Protein AF-A0A6A7LC90-F1 (afdb_monomer_lite)

pLDDT: mean 92.47, std 9.05, range [31.0, 98.44]

Radius of gyration: 20.75 Å; chains: 1; bounding box: 46×42×69 Å

Secondary structure (DSSP, 8-state):
---------TT-EETTEEEEE-HHHHHHHHHHHHHHH---GGGGBHHHHHHHHHHHHTS-THHHHHHHHHIIIIIITTTTSEEEEEEEPPSSS-HHHHHH-EEEEEE-HHHHHHHTT-GGG-HHHHHHHHHHHHHH---SSHHHHHHHHHHHHHHHH-HHHHHHHHHHHHHHHHTTSSS-S-S--HHHHHHHHTTTSHHHHHHHHHHHTS-HHHHHHHHHHHHHH-

Sequence (226 aa):
MKGTKYNIAIFDTFKTRKDKFTGEAKRQRGIIAHLASEQSPELRTRTSIAHVIAKKHGILWQNIYSGIFRDLDEVLIPSGVVKEGGRLPLRRGPRALQLEGVPFYELTEAGLLVASSIEELGKEHRAKSLEAFIGSLKPENRDEKILFDGILLLMSIAPYFVSKIINEYIHSYSIGVVDSIIPMNVKNFRSVISDHIGVEKELLEAFVNSSKDKQNLIMDFMRILT

Foldseek 3Di:
DPPDQQFQQLCPADPVCSVHGDPLNLLLLLLLLQQLPDDDQVCQFLQNSLVVSCVVVVHDSVVCSVSSVCCVPVHCVVLQQKDFPAFDADPDDDPVCNVRHTTGMHGDLNSLLVNLQRPSNPPVSSLVSLCVSLVVDDDPDDVQVCVSVVLNVCCVVPVVVSSVLSNQLSVCRNVPVDSHSPPPGPVSSCVRCVVVCVVVVVVVVCLVPDDPVVVVVVVVVVVVVD

Structure (mmCIF, N/CA/C/O backbone):
data_AF-A0A6A7LC90-F1
#
_entry.id   AF-A0A6A7LC90-F1
#
loop_
_atom_site.group_PDB
_atom_site.id
_atom_site.type_symbol
_atom_site.label_atom_id
_atom_site.label_alt_id
_atom_site.label_comp_id
_atom_site.label_asym_id
_atom_site.label_entity_id
_atom_site.label_seq_id
_atom_site.pdbx_PDB_ins_code
_atom_site.Cartn_x
_atom_site.Cartn_y
_atom_site.Cartn_z
_atom_site.occupancy
_atom_site.B_iso_or_equiv
_atom_site.auth_seq_id
_atom_site.auth_comp_id
_atom_site.auth_asym_id
_atom_site.auth_atom_id
_atom_site.pdbx_PDB_model_num
ATOM 1 N N . MET A 1 1 ? -15.789 -11.958 -22.548 1.00 31.20 1 MET A N 1
ATOM 2 C CA . MET A 1 1 ? -14.431 -12.177 -22.004 1.00 31.20 1 MET A CA 1
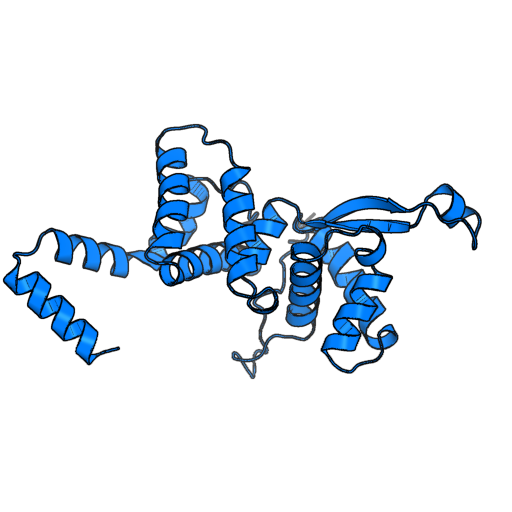ATOM 3 C C . MET A 1 1 ? -14.515 -11.971 -20.500 1.00 31.20 1 MET A C 1
ATOM 5 O O . MET A 1 1 ? -14.954 -10.904 -20.096 1.00 31.20 1 MET A O 1
ATOM 9 N N . LYS A 1 2 ? -14.212 -12.979 -19.670 1.00 31.00 2 LYS A N 1
ATOM 10 C CA . LYS A 1 2 ? -14.041 -12.746 -18.225 1.00 31.00 2 LYS A CA 1
ATOM 11 C C . LYS A 1 2 ? -12.785 -11.888 -18.093 1.00 31.00 2 LYS A C 1
ATOM 13 O O . LYS A 1 2 ? -11.714 -12.374 -18.438 1.00 31.00 2 LYS A O 1
ATOM 18 N N . GLY A 1 3 ? -12.936 -10.616 -17.731 1.00 41.00 3 GLY A N 1
ATOM 19 C CA . GLY A 1 3 ? -11.799 -9.723 -17.525 1.00 41.00 3 GLY A CA 1
ATOM 20 C C . GLY A 1 3 ? -10.869 -10.351 -16.497 1.00 41.00 3 GLY A C 1
ATOM 21 O O . GLY A 1 3 ? -11.311 -10.699 -15.402 1.00 41.00 3 GLY A O 1
ATOM 22 N N . THR A 1 4 ? -9.620 -10.589 -16.876 1.00 48.75 4 THR A N 1
ATOM 23 C CA . THR A 1 4 ? -8.590 -11.077 -15.964 1.00 48.75 4 THR A CA 1
ATOM 24 C C . THR A 1 4 ? -8.460 -10.039 -14.851 1.00 48.75 4 THR A C 1
ATOM 26 O O . THR A 1 4 ? -8.063 -8.907 -15.115 1.00 48.75 4 THR A O 1
ATOM 29 N N . LYS A 1 5 ? -8.886 -10.372 -13.627 1.00 60.22 5 LYS A N 1
ATOM 30 C CA . LYS A 1 5 ? -8.700 -9.496 -12.466 1.00 60.22 5 LYS A CA 1
ATOM 31 C C . LYS A 1 5 ? -7.208 -9.486 -12.129 1.00 60.22 5 LYS A C 1
ATOM 33 O O . LYS A 1 5 ? -6.670 -10.515 -11.727 1.00 60.22 5 LYS A O 1
ATOM 38 N N . TYR A 1 6 ? -6.546 -8.350 -12.336 1.00 66.81 6 TYR A N 1
ATOM 39 C CA . TYR A 1 6 ? -5.136 -8.153 -11.996 1.00 66.81 6 TYR A CA 1
ATOM 40 C C . TYR A 1 6 ? -5.014 -7.830 -10.506 1.00 66.81 6 TYR A C 1
ATOM 42 O O . TYR A 1 6 ? -4.793 -6.685 -10.123 1.00 66.81 6 TYR A O 1
ATOM 50 N N . ASN A 1 7 ? -5.230 -8.831 -9.655 1.00 82.25 7 ASN A N 1
ATOM 51 C CA . ASN A 1 7 ? -5.045 -8.667 -8.218 1.00 82.25 7 ASN A CA 1
ATOM 52 C C . ASN A 1 7 ? -3.548 -8.644 -7.887 1.00 82.25 7 ASN A C 1
ATOM 54 O O . ASN A 1 7 ? -2.771 -9.431 -8.427 1.00 82.25 7 ASN A O 1
ATOM 58 N N . ILE A 1 8 ? -3.150 -7.758 -6.975 1.00 92.44 8 ILE A N 1
ATOM 59 C CA . ILE A 1 8 ? -1.787 -7.723 -6.438 1.00 92.44 8 ILE A CA 1
ATOM 60 C C . ILE A 1 8 ? -1.630 -8.749 -5.313 1.00 92.44 8 ILE A C 1
ATOM 62 O O . ILE A 1 8 ? -2.517 -8.908 -4.479 1.00 92.44 8 ILE A O 1
ATOM 66 N N . ALA A 1 9 ? -0.471 -9.394 -5.246 1.00 93.31 9 ALA A N 1
ATOM 67 C CA . ALA A 1 9 ? -0.164 -10.465 -4.301 1.00 93.31 9 ALA A CA 1
ATOM 68 C C . ALA A 1 9 ? 0.523 -9.951 -3.022 1.00 93.31 9 ALA A C 1
ATOM 70 O O . ALA A 1 9 ? 1.121 -10.725 -2.284 1.00 93.31 9 ALA A O 1
ATOM 71 N N . ILE A 1 10 ? 0.506 -8.644 -2.738 1.00 92.81 10 ILE A N 1
ATOM 72 C CA . ILE A 1 10 ? 1.322 -8.040 -1.664 1.00 92.81 10 ILE A CA 1
ATOM 73 C C . ILE A 1 10 ? 0.990 -8.539 -0.245 1.00 92.81 10 ILE A C 1
ATOM 75 O O . ILE A 1 10 ? 1.795 -8.337 0.667 1.00 92.81 10 ILE A O 1
ATOM 79 N N . PHE A 1 11 ? -0.165 -9.180 -0.051 1.00 92.56 11 PHE A N 1
ATOM 80 C CA . PHE A 1 11 ? -0.575 -9.813 1.206 1.00 92.56 11 PHE A CA 1
ATOM 81 C C . PHE A 1 11 ? -0.562 -11.347 1.143 1.00 92.56 11 PHE A C 1
ATOM 83 O O . PHE A 1 11 ? -0.858 -11.999 2.144 1.00 92.56 11 PHE A O 1
ATOM 90 N N . ASP A 1 12 ? -0.185 -11.942 0.009 1.00 91.38 12 ASP A N 1
ATOM 91 C CA . ASP A 1 12 ? -0.257 -13.386 -0.179 1.00 91.38 12 ASP A CA 1
ATOM 92 C C . ASP A 1 12 ? 0.759 -14.109 0.697 1.00 91.38 12 ASP A C 1
ATOM 94 O O . ASP A 1 12 ? 1.974 -13.896 0.618 1.00 91.38 12 ASP A O 1
ATOM 98 N N . THR A 1 13 ? 0.256 -15.048 1.491 1.00 91.19 13 THR A N 1
ATOM 99 C CA . THR A 1 13 ? 1.056 -15.912 2.357 1.00 91.19 13 THR A CA 1
ATOM 100 C C . THR A 1 13 ? 0.935 -17.371 1.938 1.00 91.19 13 THR A C 1
ATOM 102 O O . THR A 1 13 ? 0.026 -17.776 1.207 1.00 91.19 13 THR A O 1
ATOM 105 N N . PHE A 1 14 ? 1.884 -18.203 2.364 1.00 85.88 14 PHE A N 1
ATOM 106 C CA . PHE A 1 14 ? 1.792 -19.634 2.097 1.00 85.88 14 PHE A CA 1
ATOM 107 C C . PHE A 1 14 ? 0.601 -20.239 2.847 1.00 85.88 14 PHE A C 1
ATOM 109 O O . PHE A 1 14 ? 0.458 -20.056 4.054 1.00 85.88 14 PHE A O 1
ATOM 116 N N . LYS A 1 15 ? -0.193 -21.081 2.171 1.00 81.75 15 LYS A N 1
ATOM 117 C CA . LYS A 1 15 ? -1.321 -21.806 2.795 1.00 81.75 15 LYS A CA 1
ATOM 118 C C . LYS A 1 15 ? -0.914 -22.581 4.055 1.00 81.75 15 LYS A C 1
ATOM 120 O O . LYS A 1 15 ? -1.686 -22.670 5.002 1.00 81.75 15 LYS A O 1
ATOM 125 N N . THR A 1 16 ? 0.301 -23.130 4.056 1.00 80.31 16 THR A N 1
ATOM 126 C CA . THR A 1 16 ? 0.875 -23.918 5.158 1.00 80.31 16 THR A CA 1
ATOM 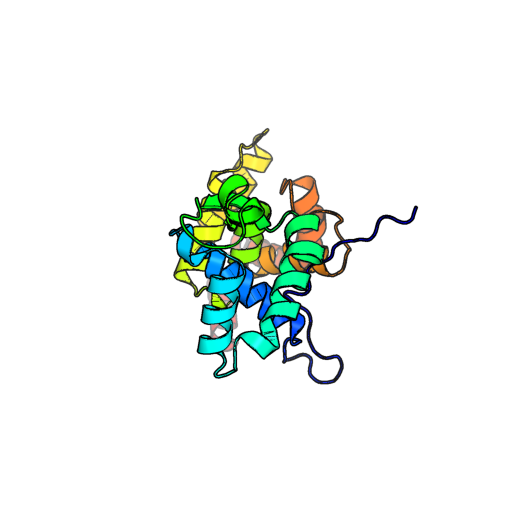127 C C . THR A 1 16 ? 1.621 -23.076 6.196 1.00 80.31 16 THR A C 1
ATOM 129 O O . THR A 1 16 ? 1.973 -23.599 7.249 1.00 80.31 16 THR A O 1
ATOM 132 N N . ARG A 1 17 ? 1.896 -21.795 5.908 1.00 81.50 17 ARG A N 1
ATOM 133 C CA . ARG A 1 17 ? 2.638 -20.852 6.762 1.00 81.50 17 ARG A CA 1
ATOM 134 C C . ARG A 1 17 ? 2.090 -19.438 6.556 1.00 81.50 17 ARG A C 1
ATOM 136 O O . ARG A 1 17 ? 2.657 -18.651 5.798 1.00 81.50 17 ARG A O 1
ATOM 143 N N . LYS A 1 18 ? 0.957 -19.149 7.205 1.00 79.94 18 LYS A N 1
ATOM 144 C CA . LYS A 1 18 ? 0.226 -17.874 7.078 1.00 79.94 18 LYS A CA 1
ATOM 145 C C . LYS A 1 18 ? 1.012 -16.661 7.587 1.00 79.94 18 LYS A C 1
ATOM 147 O O . LYS A 1 18 ? 0.656 -15.535 7.287 1.00 79.94 18 LYS A O 1
ATOM 152 N N . ASP A 1 19 ? 2.087 -16.890 8.331 1.00 83.50 19 ASP A N 1
ATOM 153 C CA . ASP A 1 19 ? 3.042 -15.888 8.801 1.00 83.50 19 ASP A CA 1
ATOM 154 C C . ASP A 1 19 ? 4.101 -15.517 7.745 1.00 83.50 19 ASP A C 1
ATOM 156 O O . ASP A 1 19 ? 4.901 -14.607 7.958 1.00 83.50 19 ASP A O 1
ATOM 160 N N . LYS A 1 20 ? 4.155 -16.224 6.605 1.00 89.75 20 LYS A N 1
ATOM 161 C CA . LYS A 1 20 ? 5.206 -16.042 5.595 1.00 89.75 20 LYS A CA 1
ATOM 162 C C . LYS A 1 20 ? 4.636 -15.669 4.239 1.00 89.75 20 LYS A C 1
ATOM 164 O O . LYS A 1 20 ? 3.962 -16.474 3.598 1.00 89.75 20 LYS A O 1
ATOM 169 N N . PHE A 1 21 ? 5.027 -14.490 3.761 1.00 93.06 21 PHE A N 1
ATOM 170 C CA . PHE A 1 21 ? 4.749 -14.041 2.400 1.00 93.06 21 PHE A CA 1
ATOM 171 C C . PHE A 1 21 ? 5.322 -14.989 1.342 1.00 93.06 21 PHE A C 1
ATOM 173 O O . PHE A 1 21 ? 6.440 -15.507 1.494 1.00 93.06 21 PHE A O 1
ATOM 180 N N . THR A 1 22 ? 4.569 -15.172 0.255 1.00 93.75 22 THR A N 1
ATOM 181 C CA . THR A 1 22 ? 5.022 -15.908 -0.930 1.00 93.75 22 THR A CA 1
ATOM 182 C C . THR A 1 22 ? 6.211 -15.205 -1.593 1.00 93.75 22 THR A C 1
ATOM 184 O O . THR A 1 22 ? 6.531 -14.046 -1.315 1.00 93.75 22 THR A O 1
ATOM 187 N N . GLY A 1 23 ? 6.907 -15.909 -2.490 1.00 91.88 23 GLY A N 1
ATOM 188 C CA . GLY A 1 23 ? 7.993 -15.298 -3.261 1.00 91.88 23 GLY A CA 1
ATOM 189 C C . GLY A 1 23 ? 7.511 -14.147 -4.149 1.00 91.88 23 GLY A C 1
ATOM 190 O O . GLY A 1 23 ? 8.233 -13.173 -4.320 1.00 91.88 23 GLY A O 1
ATOM 191 N N . GLU A 1 24 ? 6.294 -14.249 -4.683 1.00 93.88 24 GLU A N 1
ATOM 192 C CA . GLU A 1 24 ? 5.661 -13.204 -5.492 1.00 93.88 24 GLU A CA 1
ATOM 193 C C . GLU A 1 24 ? 5.299 -11.976 -4.661 1.00 93.88 24 GLU A C 1
ATOM 195 O O . GLU A 1 24 ? 5.729 -10.876 -4.999 1.00 93.88 24 GLU A O 1
ATOM 200 N N . ALA A 1 25 ? 4.641 -12.174 -3.515 1.00 95.06 25 ALA A N 1
ATOM 201 C CA . ALA A 1 25 ? 4.347 -11.108 -2.563 1.00 95.06 25 ALA A CA 1
ATOM 202 C C . ALA A 1 25 ? 5.610 -10.316 -2.199 1.00 95.06 25 ALA A C 1
ATOM 204 O O . ALA A 1 25 ? 5.649 -9.093 -2.317 1.00 95.06 25 ALA A O 1
ATOM 205 N N . LYS A 1 26 ? 6.691 -11.016 -1.829 1.00 94.62 26 LYS A N 1
ATOM 206 C CA . LYS A 1 26 ? 7.974 -10.384 -1.479 1.00 94.62 26 LYS A CA 1
ATOM 207 C C . LYS A 1 26 ? 8.576 -9.583 -2.631 1.00 94.62 26 LYS A C 1
ATOM 209 O O . LYS A 1 26 ? 9.104 -8.499 -2.395 1.00 94.62 26 LYS A O 1
ATOM 214 N N . ARG A 1 27 ? 8.510 -10.094 -3.866 1.00 95.69 27 ARG A N 1
ATOM 215 C CA . ARG A 1 27 ? 9.019 -9.372 -5.041 1.00 95.69 27 ARG A CA 1
ATOM 216 C C . ARG A 1 27 ? 8.189 -8.127 -5.333 1.00 95.69 27 ARG A C 1
ATOM 218 O O . ARG A 1 27 ? 8.780 -7.060 -5.458 1.00 95.69 27 ARG A O 1
ATOM 225 N N . GLN A 1 28 ? 6.859 -8.229 -5.365 1.00 97.50 28 GLN A N 1
ATOM 226 C CA . GLN A 1 28 ? 5.972 -7.082 -5.595 1.00 97.50 28 GLN A CA 1
ATOM 227 C C . GLN A 1 28 ? 6.167 -5.998 -4.529 1.00 97.50 28 GLN A C 1
ATOM 229 O O . GLN A 1 28 ? 6.383 -4.835 -4.867 1.00 97.50 28 GLN A O 1
ATOM 234 N N . ARG A 1 29 ? 6.203 -6.377 -3.244 1.00 97.31 29 ARG A N 1
ATOM 235 C CA . ARG A 1 29 ? 6.511 -5.458 -2.134 1.00 97.31 29 ARG A CA 1
ATOM 236 C C . ARG A 1 29 ? 7.892 -4.823 -2.295 1.00 97.31 29 ARG A C 1
ATOM 238 O O . ARG A 1 29 ? 8.038 -3.623 -2.098 1.00 97.31 29 ARG A O 1
ATOM 245 N N . GLY A 1 30 ? 8.897 -5.600 -2.701 1.00 96.69 30 GLY A N 1
ATOM 246 C CA . GLY A 1 30 ? 10.243 -5.101 -2.982 1.00 96.69 30 GLY A CA 1
ATOM 247 C C . GLY A 1 30 ? 10.283 -4.067 -4.110 1.00 96.69 30 GLY A C 1
ATOM 248 O O . GLY A 1 30 ? 10.947 -3.043 -3.964 1.00 96.69 30 GLY A O 1
ATOM 249 N N . ILE A 1 31 ? 9.548 -4.305 -5.202 1.00 98.25 31 ILE A N 1
ATOM 250 C CA . ILE A 1 31 ? 9.415 -3.365 -6.325 1.00 98.25 31 ILE A CA 1
ATOM 251 C C . ILE A 1 31 ? 8.774 -2.065 -5.838 1.00 98.25 31 ILE A C 1
ATOM 253 O O . ILE A 1 31 ? 9.342 -0.994 -6.032 1.00 98.25 31 ILE A O 1
ATOM 257 N N . ILE A 1 32 ? 7.620 -2.158 -5.173 1.00 98.31 32 ILE A N 1
ATOM 258 C CA . ILE A 1 32 ? 6.856 -0.993 -4.710 1.00 98.31 32 ILE A CA 1
ATOM 259 C C . ILE A 1 32 ? 7.666 -0.183 -3.692 1.00 98.31 32 ILE A C 1
ATOM 261 O O . ILE A 1 32 ? 7.745 1.036 -3.813 1.00 98.31 32 ILE A O 1
ATOM 265 N N . ALA A 1 33 ? 8.322 -0.845 -2.733 1.00 97.50 33 ALA A N 1
ATOM 266 C CA . ALA A 1 33 ? 9.162 -0.173 -1.745 1.00 97.50 33 ALA A CA 1
ATOM 267 C C . ALA A 1 33 ? 10.324 0.576 -2.410 1.00 97.50 33 ALA A C 1
ATOM 269 O O . ALA A 1 33 ? 10.577 1.729 -2.074 1.00 97.50 33 ALA A O 1
ATOM 270 N N . HIS A 1 34 ? 10.999 -0.052 -3.380 1.00 97.31 34 HIS A N 1
ATOM 271 C CA . HIS A 1 34 ? 12.089 0.590 -4.115 1.00 97.31 34 HIS A CA 1
ATOM 272 C C . HIS A 1 34 ? 11.604 1.818 -4.890 1.00 97.31 34 HIS A C 1
ATOM 274 O O . HIS A 1 34 ? 12.205 2.883 -4.781 1.00 97.31 34 HIS A O 1
ATOM 280 N N . LEU A 1 35 ? 10.489 1.696 -5.618 1.00 97.81 35 LEU A N 1
ATOM 281 C CA . LEU A 1 35 ? 9.908 2.798 -6.391 1.00 97.81 35 LEU A CA 1
ATOM 282 C C . LEU A 1 35 ? 9.374 3.944 -5.519 1.00 97.81 35 LEU A C 1
ATOM 284 O O . LEU A 1 35 ? 9.360 5.081 -5.977 1.00 97.81 35 LEU A O 1
ATOM 288 N N . ALA A 1 36 ? 8.947 3.663 -4.285 1.00 96.88 36 ALA A N 1
ATOM 289 C CA . ALA A 1 36 ? 8.523 4.689 -3.333 1.00 96.88 36 ALA A CA 1
ATOM 290 C C . ALA A 1 36 ? 9.704 5.495 -2.764 1.00 96.88 36 ALA A C 1
ATOM 292 O O . ALA A 1 36 ? 9.557 6.684 -2.486 1.00 96.88 36 ALA A O 1
ATOM 293 N N . SER A 1 37 ? 10.866 4.863 -2.565 1.00 94.50 37 SER A N 1
ATOM 294 C CA . SER A 1 37 ? 12.036 5.515 -1.960 1.00 94.50 37 SER A CA 1
ATOM 295 C C . SER A 1 37 ? 13.012 6.120 -2.972 1.00 94.50 37 SER A C 1
ATOM 297 O O . SER A 1 37 ? 13.673 7.109 -2.667 1.00 94.50 37 SER A O 1
ATOM 299 N N . GLU A 1 38 ? 13.131 5.534 -4.163 1.00 95.75 38 GLU A N 1
ATOM 300 C CA . GLU A 1 38 ? 14.086 5.968 -5.183 1.00 95.75 38 GLU A CA 1
ATOM 301 C C . GLU A 1 38 ? 13.486 7.054 -6.079 1.00 95.75 38 GLU A C 1
ATOM 303 O O . GLU A 1 38 ? 12.368 6.921 -6.568 1.00 95.75 38 GLU A O 1
ATOM 308 N N . GLN A 1 39 ? 14.249 8.114 -6.339 1.00 92.19 39 GLN A N 1
ATOM 309 C CA . GLN A 1 39 ? 13.815 9.231 -7.188 1.00 92.19 39 GLN A CA 1
ATOM 310 C C . GLN A 1 39 ? 14.550 9.251 -8.533 1.00 92.19 39 GLN A C 1
ATOM 312 O O . GLN A 1 39 ? 14.026 9.758 -9.524 1.00 92.19 39 GLN A O 1
ATOM 317 N N . SER A 1 40 ? 15.743 8.660 -8.600 1.00 96.00 40 SER A N 1
ATOM 318 C CA . SER A 1 40 ? 16.599 8.677 -9.786 1.00 96.00 40 SER A CA 1
ATOM 319 C C . SER A 1 40 ? 16.026 7.751 -10.867 1.00 96.00 40 SER A C 1
ATOM 321 O O . SER A 1 40 ? 15.903 6.543 -10.634 1.00 96.00 40 SER A O 1
ATOM 323 N N . PRO A 1 41 ? 15.675 8.255 -12.064 1.00 95.44 41 PRO A N 1
ATOM 324 C CA . PRO A 1 41 ? 15.180 7.429 -13.169 1.00 95.44 41 PRO A CA 1
ATOM 325 C C . PRO A 1 41 ? 16.085 6.232 -13.517 1.00 95.44 41 PRO A C 1
ATOM 327 O O . PRO A 1 41 ? 15.602 5.127 -13.760 1.00 95.44 41 PRO A O 1
ATOM 330 N N . GLU A 1 42 ? 17.406 6.409 -13.465 1.00 94.00 42 GLU A N 1
ATOM 331 C CA . GLU A 1 42 ? 18.421 5.386 -13.759 1.00 94.00 42 GLU A CA 1
ATOM 332 C C . GLU A 1 42 ? 18.345 4.188 -12.808 1.00 94.00 42 GLU A C 1
ATOM 334 O O . GLU A 1 42 ? 18.638 3.046 -13.181 1.00 94.00 42 GLU A O 1
ATOM 339 N N . LEU A 1 43 ? 17.905 4.431 -11.574 1.00 96.12 43 LEU A N 1
ATOM 340 C CA . LEU A 1 43 ? 17.757 3.414 -10.540 1.00 96.12 43 LEU A CA 1
ATOM 341 C C . LEU A 1 43 ? 16.352 2.798 -10.520 1.00 96.12 43 LEU A C 1
ATOM 343 O O . LEU A 1 43 ? 16.121 1.844 -9.783 1.00 96.12 43 LEU A O 1
ATOM 347 N N . ARG A 1 44 ? 15.441 3.259 -11.386 1.00 97.31 44 ARG A N 1
ATOM 348 C CA . ARG A 1 44 ? 14.057 2.772 -11.503 1.00 97.31 44 ARG A CA 1
ATOM 349 C C . ARG A 1 44 ? 13.784 1.989 -12.788 1.00 97.31 44 ARG A C 1
ATOM 351 O O . ARG A 1 44 ? 12.634 1.801 -13.166 1.00 97.31 44 ARG A O 1
ATOM 358 N N . THR A 1 45 ? 14.820 1.500 -13.466 1.00 96.06 45 THR A N 1
ATOM 359 C CA . THR A 1 45 ? 14.667 0.549 -14.585 1.00 96.06 45 THR A CA 1
ATOM 360 C C . THR A 1 45 ? 14.433 -0.877 -14.067 1.00 96.06 45 THR A C 1
ATOM 362 O O . THR A 1 45 ? 14.837 -1.199 -12.948 1.00 96.06 45 THR A O 1
ATOM 365 N N . ARG A 1 46 ? 13.857 -1.779 -14.8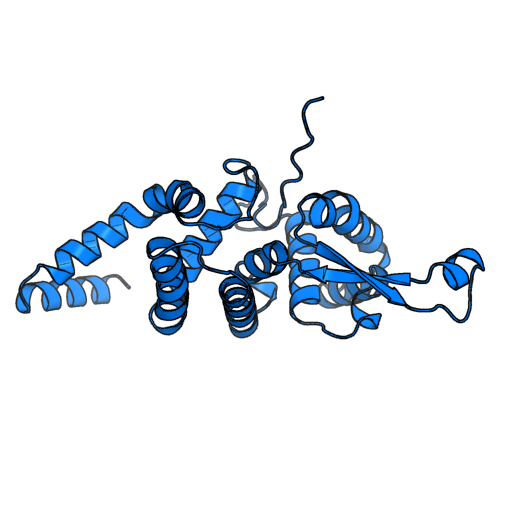84 1.00 95.19 46 ARG A N 1
ATOM 366 C CA . ARG A 1 46 ? 13.648 -3.198 -14.494 1.00 95.19 46 ARG A CA 1
ATOM 367 C C . ARG A 1 46 ? 14.941 -3.852 -13.995 1.00 95.19 46 ARG A C 1
ATOM 369 O O . ARG A 1 46 ? 14.942 -4.577 -13.004 1.00 95.19 46 ARG A O 1
ATOM 376 N N . THR A 1 47 ? 16.045 -3.575 -14.686 1.00 93.81 47 THR A N 1
ATOM 377 C CA . THR A 1 47 ? 17.369 -4.116 -14.366 1.00 93.81 47 THR A CA 1
ATOM 378 C C . THR A 1 47 ? 17.878 -3.577 -13.034 1.00 93.81 47 THR A C 1
ATOM 380 O O . THR A 1 47 ? 18.279 -4.365 -12.179 1.00 93.81 47 THR A O 1
ATOM 383 N N . SER A 1 48 ? 17.805 -2.261 -12.816 1.00 95.62 48 SER A N 1
ATOM 384 C CA . SER A 1 48 ? 18.223 -1.638 -11.553 1.00 95.62 48 SER A CA 1
ATOM 385 C C . SER A 1 48 ? 17.405 -2.162 -10.368 1.00 95.62 48 SER A C 1
ATOM 387 O O . SER A 1 48 ? 17.979 -2.562 -9.356 1.00 95.62 48 SER A O 1
ATOM 389 N N . ILE A 1 49 ? 16.081 -2.272 -10.528 1.00 97.19 49 ILE A N 1
ATOM 390 C CA . ILE A 1 49 ? 15.171 -2.849 -9.527 1.00 97.19 49 ILE A CA 1
ATOM 391 C C . ILE A 1 49 ? 15.576 -4.291 -9.189 1.00 97.19 49 ILE A C 1
ATOM 393 O O . ILE A 1 49 ? 15.720 -4.639 -8.015 1.00 97.19 49 ILE A O 1
ATOM 397 N N . ALA A 1 50 ? 15.823 -5.129 -10.204 1.00 96.50 50 ALA A N 1
ATOM 398 C CA . ALA A 1 50 ? 16.260 -6.507 -9.997 1.00 96.50 50 ALA A CA 1
ATOM 399 C C . ALA A 1 50 ? 17.591 -6.580 -9.232 1.00 96.50 50 ALA A C 1
ATOM 401 O O . ALA A 1 50 ? 17.719 -7.385 -8.313 1.00 96.50 50 ALA A O 1
ATOM 402 N N . HIS A 1 51 ? 18.565 -5.723 -9.548 1.00 96.62 51 HIS A N 1
ATOM 403 C CA . HIS A 1 51 ? 19.829 -5.670 -8.809 1.00 96.62 51 HIS A CA 1
ATOM 404 C C . HIS A 1 51 ? 19.637 -5.300 -7.336 1.00 96.62 51 HIS A C 1
ATOM 406 O O . HIS A 1 51 ? 20.212 -5.959 -6.466 1.00 96.62 51 HIS A O 1
ATOM 412 N N . VAL A 1 52 ? 18.836 -4.273 -7.047 1.00 94.44 52 VAL A N 1
ATOM 413 C CA . VAL A 1 52 ? 18.608 -3.805 -5.672 1.00 94.44 52 VAL A CA 1
ATOM 414 C C . VAL A 1 52 ? 17.909 -4.877 -4.839 1.00 94.44 52 VAL A C 1
ATOM 416 O O . VAL A 1 52 ? 18.383 -5.221 -3.752 1.00 94.44 52 VAL A O 1
ATOM 419 N N . ILE A 1 53 ? 16.830 -5.464 -5.363 1.00 93.94 53 ILE A N 1
ATOM 420 C CA . ILE A 1 53 ? 16.071 -6.508 -4.662 1.00 93.94 53 ILE A CA 1
ATOM 421 C C . ILE A 1 53 ? 16.936 -7.757 -4.460 1.00 93.94 53 ILE A C 1
ATOM 423 O O . ILE A 1 53 ? 16.981 -8.309 -3.361 1.00 93.94 53 ILE A O 1
ATOM 427 N N . ALA A 1 54 ? 17.680 -8.183 -5.483 1.00 94.38 54 ALA A N 1
ATOM 428 C CA . ALA A 1 54 ? 18.550 -9.350 -5.388 1.00 94.38 54 ALA A CA 1
ATOM 429 C C . ALA A 1 54 ? 19.654 -9.161 -4.340 1.00 94.38 54 ALA A C 1
ATOM 431 O O . ALA A 1 54 ? 19.875 -10.043 -3.508 1.00 94.38 54 ALA A O 1
ATOM 432 N N . LYS A 1 55 ? 20.279 -7.975 -4.312 1.00 94.12 55 LYS A N 1
ATOM 433 C CA . LYS A 1 55 ? 21.283 -7.610 -3.306 1.00 94.12 55 LYS A CA 1
ATOM 434 C C . LYS A 1 55 ? 20.703 -7.643 -1.890 1.00 94.12 55 LYS A C 1
ATOM 436 O O . LYS A 1 55 ? 21.338 -8.205 -1.003 1.00 94.12 55 LYS A O 1
ATOM 441 N N . LYS A 1 56 ? 19.494 -7.104 -1.680 1.00 90.25 56 LYS A N 1
ATOM 442 C CA . LYS A 1 56 ? 18.801 -7.114 -0.375 1.00 90.25 56 LYS A CA 1
ATOM 443 C C . LYS A 1 56 ? 18.536 -8.533 0.143 1.00 90.25 56 LYS A C 1
ATOM 445 O O . LYS A 1 56 ? 18.531 -8.749 1.350 1.00 90.25 56 LYS A O 1
ATOM 450 N N . HIS A 1 57 ? 18.341 -9.494 -0.758 1.00 87.75 57 HIS A N 1
ATOM 451 C CA . HIS A 1 57 ? 18.051 -10.889 -0.416 1.00 87.75 57 HIS A CA 1
ATOM 452 C C . HIS A 1 57 ? 19.250 -11.841 -0.535 1.00 87.75 57 HIS A C 1
ATOM 454 O O . HIS A 1 57 ? 19.082 -13.035 -0.305 1.00 87.75 57 HIS A O 1
ATOM 460 N N . GLY A 1 58 ? 20.445 -11.345 -0.874 1.00 91.88 58 GLY A N 1
ATOM 461 C CA . GLY A 1 58 ? 21.643 -12.180 -1.008 1.00 91.88 58 GLY A CA 1
ATOM 462 C C . GLY A 1 58 ? 21.563 -13.205 -2.146 1.00 91.88 58 GLY A C 1
ATOM 463 O O . GLY A 1 58 ? 22.117 -14.294 -2.032 1.00 91.88 58 GLY A O 1
ATOM 464 N N . ILE A 1 59 ? 20.858 -12.878 -3.233 1.00 93.06 59 ILE A N 1
ATOM 465 C CA . ILE A 1 59 ? 20.670 -13.753 -4.401 1.00 93.06 59 ILE A CA 1
ATOM 466 C C . ILE A 1 59 ? 21.210 -13.098 -5.676 1.00 93.06 59 ILE A C 1
ATOM 468 O O . ILE A 1 59 ? 21.402 -11.886 -5.740 1.00 93.06 59 ILE A O 1
ATOM 472 N N . LEU A 1 60 ? 21.449 -13.903 -6.714 1.00 93.50 60 LEU A N 1
ATOM 473 C CA . LEU A 1 60 ? 21.839 -13.399 -8.032 1.00 93.50 60 LEU A CA 1
ATOM 474 C C . LEU A 1 60 ? 20.639 -12.747 -8.732 1.00 93.50 60 LEU A C 1
ATOM 476 O O . LEU A 1 60 ? 19.552 -13.325 -8.778 1.00 93.50 60 LEU A O 1
ATOM 480 N N . TRP A 1 61 ? 20.831 -11.558 -9.307 1.00 92.75 61 TRP A N 1
ATOM 481 C CA . TRP A 1 61 ? 19.749 -10.796 -9.946 1.00 92.75 61 TRP A CA 1
ATOM 482 C C . TRP A 1 61 ? 19.144 -11.523 -11.149 1.00 92.75 61 TRP A C 1
ATOM 484 O O . TRP A 1 61 ? 17.936 -11.439 -11.370 1.00 92.75 61 TRP A O 1
ATOM 494 N N . GLN A 1 62 ? 19.947 -12.315 -11.865 1.00 94.50 62 GLN A N 1
ATOM 495 C CA . GLN A 1 62 ? 19.493 -13.151 -12.976 1.00 94.50 62 GLN A CA 1
ATOM 496 C C . GLN A 1 62 ? 18.408 -14.144 -12.537 1.00 94.50 62 GLN A C 1
ATOM 498 O O . GLN A 1 62 ? 17.505 -14.446 -13.313 1.00 94.50 62 GLN A O 1
ATOM 503 N N . ASN A 1 63 ? 18.448 -14.597 -11.277 1.00 93.50 63 ASN A N 1
ATOM 504 C CA . ASN A 1 63 ? 17.496 -15.571 -10.742 1.00 93.50 63 ASN A CA 1
ATOM 505 C C . ASN A 1 63 ? 16.121 -14.958 -10.446 1.00 93.50 63 ASN A C 1
ATOM 507 O O . ASN A 1 63 ? 15.146 -15.696 -10.328 1.00 93.50 63 ASN A O 1
ATOM 511 N N . ILE A 1 64 ? 16.028 -13.630 -10.308 1.00 94.06 64 ILE A N 1
ATOM 512 C CA . ILE A 1 64 ? 14.756 -12.942 -10.044 1.00 94.06 64 ILE A CA 1
ATOM 513 C C . ILE A 1 64 ? 14.295 -12.049 -11.183 1.00 94.06 64 ILE A C 1
ATOM 515 O O . ILE A 1 64 ? 13.141 -11.634 -11.169 1.00 94.06 64 ILE A O 1
ATOM 519 N N . TYR A 1 65 ? 15.152 -11.765 -12.166 1.00 95.62 65 TYR A N 1
ATOM 520 C CA . TYR A 1 65 ? 14.857 -10.820 -13.241 1.00 95.62 65 TYR A CA 1
ATOM 521 C C . TYR A 1 65 ? 13.552 -11.148 -13.974 1.00 95.62 65 TYR A C 1
ATOM 523 O O . TYR A 1 65 ? 12.708 -10.272 -14.143 1.00 95.62 65 TYR A O 1
ATOM 531 N N . SER A 1 66 ? 13.339 -12.416 -14.340 1.00 95.12 66 SER A N 1
ATOM 532 C CA . SER A 1 66 ? 12.100 -12.856 -14.998 1.00 95.12 66 SER A CA 1
ATOM 533 C C . SER A 1 66 ? 10.868 -12.712 -14.100 1.00 95.12 66 SER A C 1
ATOM 535 O O . SER A 1 66 ? 9.787 -12.401 -14.589 1.00 95.12 66 SER A O 1
ATOM 537 N N . GLY A 1 67 ? 11.028 -12.898 -12.786 1.00 95.62 67 GLY A N 1
ATOM 538 C CA . GLY A 1 67 ? 9.979 -12.644 -11.801 1.00 95.62 67 GLY A CA 1
ATOM 539 C C . GLY A 1 67 ? 9.645 -11.158 -11.686 1.00 95.62 67 GLY A C 1
ATOM 540 O O . GLY A 1 67 ? 8.476 -10.811 -11.717 1.00 95.62 67 GLY A O 1
ATOM 541 N N . ILE A 1 68 ? 10.656 -10.286 -11.629 1.00 96.19 68 ILE A N 1
ATOM 542 C CA . ILE A 1 68 ? 10.472 -8.825 -11.603 1.00 96.19 68 ILE A CA 1
ATOM 543 C C . ILE A 1 68 ? 9.795 -8.328 -12.882 1.00 96.19 68 ILE A C 1
ATOM 545 O O . ILE A 1 68 ? 8.893 -7.501 -12.808 1.00 96.19 68 ILE A O 1
ATOM 549 N N . PHE A 1 69 ? 10.210 -8.840 -14.044 1.00 95.69 69 PHE A N 1
ATOM 550 C CA . PHE A 1 69 ? 9.584 -8.524 -15.326 1.00 95.69 69 PHE A CA 1
ATOM 551 C C . PHE A 1 69 ? 8.095 -8.878 -15.317 1.00 95.69 69 PHE A C 1
ATOM 553 O O . PHE A 1 69 ? 7.269 -8.018 -15.604 1.00 95.69 69 PHE A O 1
ATOM 560 N N . ARG A 1 70 ? 7.763 -10.114 -14.926 1.00 95.94 70 ARG A N 1
ATOM 561 C CA . ARG A 1 70 ? 6.377 -10.587 -14.850 1.00 95.94 70 ARG A CA 1
ATOM 562 C C . ARG A 1 70 ? 5.551 -9.754 -13.876 1.00 95.94 70 ARG A C 1
ATOM 564 O O . ARG A 1 70 ? 4.478 -9.284 -14.228 1.00 95.94 70 ARG A O 1
ATOM 571 N N . ASP A 1 71 ? 6.071 -9.539 -12.670 1.00 97.12 71 ASP A N 1
ATOM 572 C CA . ASP A 1 71 ? 5.364 -8.793 -11.632 1.00 97.12 71 ASP A CA 1
ATOM 573 C C . ASP A 1 71 ? 5.112 -7.339 -12.072 1.00 97.12 71 ASP A C 1
ATOM 575 O O . ASP A 1 71 ? 4.042 -6.806 -11.807 1.00 97.12 71 ASP A O 1
ATOM 579 N N . LEU A 1 72 ? 6.045 -6.690 -12.779 1.00 96.19 72 LEU A N 1
ATOM 580 C CA . LEU A 1 72 ? 5.823 -5.350 -13.335 1.00 96.19 72 LEU A CA 1
ATOM 581 C C . LEU A 1 72 ? 4.800 -5.358 -14.476 1.00 96.19 72 LEU A C 1
ATOM 583 O O . LEU A 1 72 ? 3.789 -4.663 -14.390 1.00 96.19 72 LEU A O 1
ATOM 587 N N . ASP A 1 73 ? 5.061 -6.127 -15.530 1.00 94.75 73 ASP A N 1
ATOM 588 C CA . ASP A 1 73 ? 4.362 -5.997 -16.812 1.00 94.75 73 ASP A CA 1
ATOM 589 C C . ASP A 1 73 ? 2.995 -6.687 -16.823 1.00 94.75 73 ASP A C 1
ATOM 591 O O . ASP A 1 73 ? 2.080 -6.230 -17.504 1.00 94.75 73 ASP A O 1
ATOM 595 N N . GLU A 1 74 ? 2.841 -7.770 -16.063 1.00 94.50 74 GLU A N 1
ATOM 596 C CA . GLU A 1 74 ? 1.624 -8.587 -16.061 1.00 94.50 74 GLU A CA 1
ATOM 597 C C . GLU A 1 74 ? 0.745 -8.338 -14.828 1.00 94.50 74 GLU A C 1
ATOM 599 O O . GLU A 1 74 ? -0.429 -8.705 -14.845 1.00 94.50 74 GLU A O 1
ATOM 604 N N . VAL A 1 75 ? 1.274 -7.697 -13.774 1.00 95.12 75 VAL A N 1
ATOM 605 C CA . VAL A 1 75 ? 0.531 -7.467 -12.520 1.00 95.12 75 VAL A CA 1
ATOM 606 C C . VAL A 1 75 ? 0.489 -5.995 -12.118 1.00 95.12 75 VAL A C 1
ATOM 608 O O . VAL A 1 75 ? -0.585 -5.397 -12.097 1.00 95.12 75 VAL A O 1
ATOM 611 N N . LEU A 1 76 ? 1.625 -5.376 -11.794 1.00 96.94 76 LEU A N 1
ATOM 612 C CA . LEU A 1 76 ? 1.664 -4.049 -11.167 1.00 96.94 76 LEU A CA 1
ATOM 613 C C . LEU A 1 76 ? 1.281 -2.911 -12.123 1.00 96.94 76 LEU A C 1
ATOM 615 O O . LEU A 1 76 ? 0.635 -1.955 -11.696 1.00 96.94 76 LEU A O 1
ATOM 619 N N . ILE A 1 77 ? 1.644 -3.006 -13.405 1.00 96.38 77 ILE A N 1
ATOM 620 C CA . ILE A 1 77 ? 1.214 -2.041 -14.425 1.00 96.38 77 ILE A CA 1
ATOM 621 C C . ILE A 1 77 ? -0.268 -2.245 -14.781 1.00 96.38 77 ILE A C 1
ATOM 623 O O . ILE A 1 77 ? -1.023 -1.276 -14.692 1.00 96.38 77 ILE A O 1
ATOM 627 N N . PRO A 1 78 ? -0.747 -3.468 -15.099 1.00 94.25 78 PRO A N 1
ATOM 628 C CA . PRO A 1 78 ? -2.168 -3.695 -15.380 1.00 94.25 78 PRO A CA 1
ATOM 629 C C . PRO A 1 78 ? -3.116 -3.382 -14.214 1.00 94.25 78 PRO A C 1
ATOM 631 O O . PRO A 1 78 ? -4.237 -2.939 -14.449 1.00 94.25 78 PRO A O 1
ATOM 634 N N . SER A 1 79 ? -2.679 -3.575 -12.964 1.00 93.56 79 SER A N 1
ATOM 635 C CA . SER A 1 79 ? -3.433 -3.175 -11.760 1.00 93.56 79 SER A CA 1
ATOM 636 C C . SER A 1 79 ? -3.432 -1.663 -11.511 1.00 93.56 79 SER A C 1
ATOM 638 O O . SER A 1 79 ? -4.150 -1.175 -10.640 1.00 93.56 79 SER A O 1
ATOM 640 N N . GLY A 1 80 ? -2.625 -0.906 -12.260 1.00 94.81 80 GLY A N 1
ATOM 641 C CA . GLY A 1 80 ? -2.499 0.536 -12.117 1.00 94.81 80 GLY A CA 1
ATOM 642 C C . GLY A 1 80 ? -1.712 0.972 -10.886 1.00 94.81 80 GLY A C 1
ATOM 643 O O . GLY A 1 80 ? -1.790 2.142 -10.538 1.00 94.81 80 GLY A O 1
ATOM 644 N N . VAL A 1 81 ? -0.963 0.084 -10.223 1.00 96.94 81 VAL A N 1
ATOM 645 C CA . VAL A 1 81 ? -0.081 0.403 -9.079 1.00 96.94 81 VAL A CA 1
ATOM 646 C C . VAL A 1 81 ? 1.215 1.069 -9.554 1.00 96.94 81 VAL A C 1
ATOM 648 O O . VAL A 1 81 ? 1.742 1.971 -8.901 1.00 96.94 81 VAL A O 1
ATOM 651 N N . VAL A 1 82 ? 1.720 0.651 -10.714 1.00 98.00 82 VAL A N 1
ATOM 652 C CA . VAL A 1 82 ? 2.949 1.161 -11.334 1.00 98.00 82 VAL A CA 1
ATOM 653 C C . VAL A 1 82 ? 2.639 1.692 -12.732 1.00 98.00 82 VAL A C 1
ATOM 655 O O . VAL A 1 82 ? 1.759 1.183 -13.419 1.00 98.00 82 VAL A O 1
ATOM 658 N N . LYS A 1 83 ? 3.380 2.705 -13.179 1.00 97.69 83 LYS A N 1
ATOM 659 C CA . LYS A 1 83 ? 3.359 3.196 -14.565 1.00 97.69 83 LYS A CA 1
ATOM 660 C C . LYS A 1 83 ? 4.776 3.400 -15.097 1.00 97.69 83 LYS A C 1
ATOM 662 O O . LYS A 1 83 ? 5.723 3.526 -14.322 1.00 97.69 83 LYS A O 1
ATOM 667 N N . GLU A 1 84 ? 4.918 3.472 -16.418 1.00 97.38 84 GLU A N 1
ATOM 668 C CA . GLU A 1 84 ? 6.137 3.996 -17.044 1.00 97.38 84 GLU A CA 1
ATOM 669 C C . GLU A 1 84 ? 6.210 5.513 -16.790 1.00 97.38 84 GLU A C 1
ATOM 671 O O . GLU A 1 84 ? 5.259 6.241 -17.082 1.00 97.38 84 GLU A O 1
ATOM 676 N N . GLY A 1 85 ? 7.315 5.983 -16.205 1.00 95.19 85 GLY A N 1
ATOM 677 C CA . GLY A 1 85 ? 7.563 7.410 -15.947 1.00 95.19 85 GLY A CA 1
ATOM 678 C C . GLY A 1 85 ? 8.256 8.128 -17.102 1.00 95.19 85 GLY A C 1
ATOM 679 O O . GLY A 1 85 ? 8.286 9.355 -17.155 1.00 95.19 85 GLY A O 1
ATOM 680 N N . GLY A 1 86 ? 8.824 7.363 -18.033 1.00 95.62 86 GLY A N 1
ATOM 681 C CA . GLY A 1 86 ? 9.570 7.856 -19.179 1.00 95.62 86 GLY A CA 1
ATOM 682 C C . GLY A 1 86 ? 10.658 6.872 -19.592 1.00 95.62 86 GLY A C 1
ATOM 683 O O . GLY A 1 86 ? 10.729 5.742 -19.101 1.00 95.62 86 GLY A O 1
ATOM 684 N N . ARG A 1 87 ? 11.531 7.311 -20.503 1.00 95.25 87 ARG A N 1
ATOM 685 C CA . ARG A 1 87 ? 12.584 6.467 -21.079 1.00 95.25 87 ARG A CA 1
ATOM 686 C C . ARG A 1 87 ? 13.925 7.183 -21.073 1.00 95.25 87 ARG A C 1
ATOM 688 O O . ARG A 1 87 ? 14.026 8.354 -21.428 1.00 95.25 87 ARG A O 1
ATOM 695 N N . LEU A 1 88 ? 14.958 6.458 -20.665 1.00 92.06 88 LEU A N 1
ATOM 696 C CA . LEU A 1 88 ? 16.331 6.937 -20.609 1.00 92.06 88 LEU A CA 1
ATOM 697 C C . LEU A 1 88 ? 17.008 6.772 -21.969 1.00 92.06 88 LEU A C 1
ATOM 699 O O . LEU A 1 88 ? 16.943 5.681 -22.546 1.00 92.06 88 LEU A O 1
ATOM 703 N N . PRO A 1 89 ? 17.701 7.805 -22.476 1.00 89.19 89 PRO A N 1
ATOM 704 C CA . PRO A 1 89 ? 18.407 7.708 -23.743 1.00 89.19 89 PRO A CA 1
ATOM 705 C C . PRO A 1 89 ? 19.570 6.722 -23.625 1.00 89.19 89 PRO A C 1
ATOM 707 O O . PRO A 1 89 ? 20.410 6.823 -22.728 1.00 89.19 89 PRO A O 1
ATOM 710 N N . LEU A 1 90 ? 19.662 5.787 -24.568 1.00 83.62 90 LEU A N 1
ATOM 711 C CA . LEU A 1 90 ? 20.746 4.813 -24.601 1.00 83.62 90 LEU A CA 1
ATOM 712 C C . LEU A 1 90 ? 21.795 5.234 -25.638 1.00 83.62 90 LEU A C 1
ATOM 714 O O . LEU A 1 90 ? 21.522 5.278 -26.832 1.00 83.62 90 LEU A O 1
ATOM 718 N N . ARG A 1 91 ? 23.023 5.530 -25.189 1.00 75.06 91 ARG A N 1
ATOM 719 C CA . ARG A 1 91 ? 24.116 5.980 -26.080 1.00 75.06 91 ARG A CA 1
ATOM 720 C C . ARG A 1 91 ? 24.872 4.840 -26.779 1.00 75.06 91 ARG A C 1
ATOM 722 O O . ARG A 1 91 ? 25.650 5.105 -27.689 1.00 75.06 91 ARG A O 1
ATOM 729 N N . ARG A 1 92 ? 24.719 3.587 -26.329 1.00 77.56 92 ARG A N 1
ATOM 730 C CA . ARG A 1 92 ? 25.429 2.397 -26.846 1.00 77.56 92 ARG A CA 1
ATOM 731 C C . ARG A 1 92 ? 24.529 1.161 -26.776 1.00 77.56 92 ARG A C 1
ATOM 733 O O . ARG A 1 92 ? 23.741 1.057 -25.850 1.00 77.56 92 ARG A O 1
ATOM 740 N N . GLY A 1 93 ? 24.685 0.205 -27.694 1.00 77.56 93 GLY A N 1
ATOM 741 C CA . GLY A 1 93 ? 23.897 -1.042 -27.728 1.00 77.56 93 GLY A CA 1
ATOM 742 C C . GLY A 1 93 ? 23.024 -1.175 -28.985 1.00 77.56 93 GLY A C 1
ATOM 743 O O . GLY A 1 93 ? 23.280 -0.476 -29.964 1.00 77.56 93 GLY A O 1
ATOM 744 N N . PRO A 1 94 ? 22.015 -2.063 -29.003 1.00 85.00 94 PRO A N 1
ATOM 745 C CA . PRO A 1 94 ? 21.138 -2.266 -30.159 1.00 85.00 94 PRO A CA 1
ATOM 746 C C . PRO A 1 94 ? 20.450 -0.974 -30.624 1.00 85.00 94 PRO A C 1
ATOM 748 O O . PRO A 1 94 ? 19.909 -0.235 -29.805 1.00 85.00 94 PRO A O 1
ATOM 751 N N . ARG A 1 95 ? 20.418 -0.719 -31.941 1.00 84.31 95 ARG A N 1
ATOM 752 C CA . ARG A 1 95 ? 19.876 0.528 -32.520 1.00 84.31 95 ARG A CA 1
ATOM 753 C C . ARG A 1 95 ? 18.415 0.788 -32.136 1.00 84.31 95 ARG A C 1
ATOM 755 O O . ARG A 1 95 ? 18.068 1.932 -31.884 1.00 84.31 95 ARG A O 1
ATOM 762 N N . ALA A 1 96 ? 17.594 -0.256 -32.022 1.00 82.62 96 ALA A N 1
ATOM 763 C CA . ALA A 1 96 ? 16.210 -0.134 -31.555 1.00 82.62 96 ALA A CA 1
ATOM 764 C C . ALA A 1 96 ? 16.126 0.468 -30.138 1.00 82.62 96 ALA A C 1
ATOM 766 O O . ALA A 1 96 ? 15.398 1.429 -29.925 1.00 82.62 96 ALA A O 1
ATOM 767 N N . LEU A 1 97 ? 16.955 -0.004 -29.198 1.00 77.88 97 LEU A N 1
ATOM 768 C CA . LEU A 1 97 ? 17.008 0.540 -27.834 1.00 77.88 97 LEU A CA 1
ATOM 769 C C . LEU A 1 97 ? 17.621 1.943 -27.772 1.00 77.88 97 LEU A C 1
ATOM 771 O O . LEU A 1 97 ? 17.308 2.703 -26.863 1.00 77.88 97 LEU A O 1
ATOM 775 N N . GLN A 1 98 ? 18.490 2.299 -28.720 1.00 83.88 98 GLN A N 1
ATOM 776 C CA . GLN A 1 98 ? 18.986 3.674 -28.835 1.00 83.88 98 GLN A CA 1
ATOM 777 C C . GLN A 1 98 ? 17.884 4.644 -29.281 1.00 83.88 98 GLN A C 1
ATOM 779 O O . GLN A 1 98 ? 17.884 5.791 -28.846 1.00 83.88 98 GLN A O 1
ATOM 784 N N . LEU A 1 99 ? 16.952 4.186 -30.127 1.00 82.06 99 LEU A N 1
ATOM 785 C CA . LEU A 1 99 ? 15.818 4.983 -30.603 1.00 82.06 99 LEU A CA 1
ATOM 786 C C . LEU A 1 99 ? 14.694 5.067 -29.564 1.00 82.06 99 LEU A C 1
ATOM 788 O O . LEU A 1 99 ? 14.158 6.145 -29.336 1.00 82.06 99 LEU A O 1
ATOM 792 N N . GLU A 1 100 ? 14.347 3.945 -28.932 1.00 85.88 100 GLU A N 1
ATOM 793 C CA . GLU A 1 100 ? 13.242 3.883 -27.969 1.00 85.88 100 GLU A CA 1
ATOM 794 C C . GLU A 1 100 ? 13.653 4.293 -26.551 1.00 85.88 100 GLU A C 1
ATOM 796 O O . GLU A 1 100 ? 12.816 4.727 -25.768 1.00 85.88 100 GLU A O 1
ATOM 801 N N . GLY A 1 101 ? 14.926 4.144 -26.186 1.00 90.25 101 GLY A N 1
ATOM 802 C CA . GLY A 1 101 ? 15.384 4.309 -24.810 1.00 90.25 101 GLY A CA 1
ATOM 803 C C . GLY A 1 101 ? 14.943 3.175 -23.876 1.00 90.25 101 GLY A C 1
ATOM 804 O O . GLY A 1 101 ? 14.157 2.291 -24.231 1.00 90.25 101 GLY A O 1
ATOM 805 N N . VAL A 1 102 ? 15.477 3.193 -22.655 1.00 91.81 102 VAL A N 1
ATOM 806 C CA . VAL A 1 102 ? 15.181 2.197 -21.614 1.00 91.81 102 VAL A CA 1
ATOM 807 C C . VAL A 1 102 ? 14.113 2.746 -20.668 1.00 91.81 102 VAL A C 1
ATOM 809 O O . VAL A 1 102 ? 14.348 3.798 -20.073 1.00 91.81 102 VAL A O 1
ATOM 812 N N . PRO A 1 103 ? 12.969 2.066 -20.481 1.00 94.75 103 PRO A N 1
ATOM 813 C CA . PRO A 1 103 ? 11.914 2.561 -19.607 1.00 94.75 103 PRO A CA 1
ATOM 814 C C . PRO A 1 103 ? 12.339 2.554 -18.136 1.00 94.75 103 PRO A C 1
ATOM 816 O O . PRO A 1 103 ? 13.015 1.628 -17.666 1.00 94.75 103 PRO A O 1
ATOM 819 N N . PHE A 1 104 ? 11.884 3.569 -17.408 1.00 97.12 104 PHE A N 1
ATOM 820 C CA . PHE A 1 104 ? 11.890 3.596 -15.949 1.00 97.12 104 PHE A CA 1
ATOM 821 C C . PHE A 1 104 ? 10.462 3.720 -15.414 1.00 97.12 104 PHE A C 1
ATOM 823 O O . PHE A 1 104 ? 9.559 4.193 -16.106 1.00 97.12 104 PHE A O 1
ATOM 830 N N . TYR A 1 105 ? 10.262 3.268 -14.180 1.00 98.44 105 TYR A N 1
ATOM 831 C CA . TYR A 1 105 ? 8.937 3.106 -13.589 1.00 98.44 105 TYR A CA 1
ATOM 832 C C . TYR A 1 105 ? 8.734 4.023 -12.395 1.00 98.44 105 TYR A C 1
ATOM 834 O O . TYR A 1 105 ? 9.686 4.389 -11.709 1.00 98.44 105 TYR A O 1
ATOM 842 N N . GLU A 1 106 ? 7.478 4.357 -12.133 1.00 98.00 106 GLU A N 1
ATOM 843 C CA . GLU A 1 106 ? 7.063 5.168 -10.994 1.00 98.00 106 GLU A CA 1
ATOM 844 C C . GLU A 1 106 ? 5.771 4.617 -10.401 1.00 98.00 106 GLU A C 1
ATOM 846 O O . GLU A 1 106 ? 4.997 3.934 -11.080 1.00 98.00 106 GLU A O 1
ATOM 851 N N . LEU A 1 107 ? 5.521 4.938 -9.133 1.00 97.88 107 LEU A N 1
ATOM 852 C CA . LEU A 1 107 ? 4.232 4.659 -8.518 1.00 97.88 107 LEU A CA 1
ATOM 853 C C . LEU A 1 107 ? 3.162 5.604 -9.066 1.00 97.88 107 LEU A C 1
ATOM 855 O O . LEU A 1 107 ? 3.404 6.782 -9.337 1.00 97.88 107 LEU A O 1
ATOM 859 N N . THR A 1 108 ? 1.959 5.073 -9.219 1.00 97.31 108 THR A N 1
ATOM 860 C CA . THR A 1 108 ? 0.749 5.880 -9.394 1.00 97.31 108 THR A CA 1
ATOM 861 C C . THR A 1 108 ? 0.212 6.321 -8.027 1.00 97.31 108 THR A C 1
ATOM 863 O O . THR A 1 108 ? 0.770 5.967 -6.990 1.00 97.31 108 THR A O 1
ATOM 866 N N . GLU A 1 109 ? -0.918 7.029 -7.995 1.00 95.56 109 GLU A N 1
ATOM 867 C CA . GLU A 1 109 ? -1.645 7.296 -6.745 1.00 95.56 109 GLU A CA 1
ATOM 868 C C . GLU A 1 109 ? -2.063 5.999 -6.032 1.00 95.56 109 GLU A C 1
ATOM 870 O O . GLU A 1 109 ? -1.858 5.860 -4.827 1.00 95.56 109 GLU A O 1
ATOM 875 N N . ALA A 1 110 ? -2.556 5.004 -6.782 1.00 95.88 110 ALA A N 1
ATOM 876 C CA . ALA A 1 110 ? -2.821 3.670 -6.240 1.00 95.88 110 ALA A CA 1
ATOM 877 C C . ALA A 1 110 ? -1.534 3.043 -5.686 1.00 95.88 110 ALA A C 1
ATOM 879 O O . ALA A 1 110 ? -1.544 2.451 -4.610 1.00 95.88 110 ALA A O 1
ATOM 880 N N . GLY A 1 111 ? -0.414 3.225 -6.390 1.00 97.38 111 GLY A N 1
ATOM 881 C CA . GLY A 1 111 ? 0.912 2.811 -5.948 1.00 97.38 111 GLY A CA 1
ATOM 882 C C . GLY A 1 111 ? 1.342 3.423 -4.621 1.00 97.38 111 GLY A C 1
ATOM 883 O O . GLY A 1 111 ? 1.843 2.697 -3.767 1.00 97.38 111 GLY A O 1
ATOM 884 N N . LEU A 1 112 ? 1.114 4.721 -4.417 1.00 97.56 112 LEU A N 1
ATOM 885 C CA . LEU A 1 112 ? 1.417 5.416 -3.161 1.00 97.56 112 LEU A CA 1
ATOM 886 C C . LEU A 1 112 ? 0.560 4.895 -2.002 1.00 97.56 112 LEU A C 1
ATOM 888 O O . LEU A 1 112 ? 1.083 4.630 -0.915 1.00 97.56 112 LEU A O 1
ATOM 892 N N . LEU A 1 113 ? -0.735 4.675 -2.243 1.00 97.62 113 LEU A N 1
ATOM 893 C CA . LEU A 1 113 ? -1.619 4.068 -1.251 1.00 97.62 113 LEU A CA 1
ATOM 894 C C . LEU A 1 113 ? -1.150 2.649 -0.895 1.00 97.62 113 LEU A C 1
ATOM 896 O O . LEU A 1 113 ? -0.975 2.339 0.281 1.00 97.62 113 LEU A O 1
ATOM 900 N N . VAL A 1 114 ? -0.848 1.809 -1.887 1.00 97.62 114 VAL A N 1
ATOM 901 C CA . VAL A 1 114 ? -0.298 0.462 -1.663 1.00 97.62 114 VAL A CA 1
ATOM 902 C C . VAL A 1 114 ? 1.036 0.513 -0.910 1.00 97.62 114 VAL A C 1
ATOM 904 O O . VAL A 1 114 ? 1.228 -0.234 0.051 1.00 97.62 114 VAL A O 1
ATOM 907 N N . ALA A 1 115 ? 1.940 1.420 -1.281 1.00 97.88 115 ALA A N 1
ATOM 908 C CA . ALA A 1 115 ? 3.239 1.603 -0.638 1.00 97.88 115 ALA A CA 1
ATOM 909 C C . ALA A 1 115 ? 3.108 1.913 0.864 1.00 97.88 115 ALA A C 1
ATOM 911 O O . ALA A 1 115 ? 3.910 1.445 1.672 1.00 97.88 115 ALA A O 1
ATOM 912 N N . SER A 1 116 ? 2.050 2.623 1.270 1.00 97.19 116 SER A N 1
ATOM 913 C CA . SER A 1 116 ? 1.788 2.928 2.684 1.00 97.19 116 SER A CA 1
ATOM 914 C C . SER A 1 116 ? 1.483 1.704 3.568 1.00 97.19 116 SER A C 1
ATOM 916 O O . SER A 1 116 ? 1.611 1.783 4.796 1.00 97.19 116 SER A O 1
ATOM 918 N N . SER A 1 117 ? 1.165 0.554 2.961 1.00 95.62 117 SER A N 1
ATOM 919 C CA . SER A 1 117 ? 0.832 -0.702 3.653 1.00 95.62 117 SER A CA 1
ATOM 920 C C . SER A 1 117 ? 1.995 -1.696 3.795 1.00 95.62 117 SER A C 1
ATOM 922 O O . SER A 1 117 ? 1.878 -2.684 4.522 1.00 95.62 117 SER A O 1
ATOM 924 N N . ILE A 1 118 ? 3.138 -1.458 3.135 1.00 95.38 118 ILE A N 1
ATOM 925 C CA . ILE A 1 118 ? 4.233 -2.441 3.057 1.00 95.38 118 ILE A CA 1
ATOM 926 C C . ILE A 1 118 ? 5.404 -2.104 3.985 1.00 95.38 118 ILE A C 1
ATOM 928 O O . ILE A 1 118 ? 6.082 -1.088 3.857 1.00 95.38 118 ILE A O 1
ATOM 932 N N . GLU A 1 119 ? 5.674 -2.983 4.944 1.00 93.00 119 GLU A N 1
ATOM 933 C CA . GLU A 1 119 ? 6.677 -2.773 5.996 1.00 93.00 119 GLU A CA 1
ATOM 934 C C . GLU A 1 119 ? 8.099 -2.547 5.467 1.00 93.00 119 GLU A C 1
ATOM 936 O O . GLU A 1 119 ? 8.873 -1.814 6.081 1.00 93.00 119 GLU A O 1
ATOM 941 N N . GLU A 1 120 ? 8.431 -3.115 4.305 1.00 93.44 120 GLU A N 1
ATOM 942 C CA . GLU A 1 120 ? 9.737 -3.025 3.650 1.00 93.44 120 GLU A CA 1
ATOM 943 C C . GLU A 1 120 ? 10.166 -1.595 3.321 1.00 93.44 120 GLU A C 1
ATOM 945 O O . GLU A 1 120 ? 11.364 -1.360 3.145 1.00 93.44 120 GLU A O 1
ATOM 950 N N . LEU A 1 121 ? 9.203 -0.675 3.230 1.00 94.25 121 LEU A N 1
ATOM 951 C CA . LEU A 1 121 ? 9.417 0.745 2.979 1.00 94.25 121 LEU A CA 1
ATOM 952 C C . LEU A 1 121 ? 9.835 1.511 4.254 1.00 94.25 121 LEU A C 1
ATOM 954 O O . LEU A 1 121 ? 10.475 2.558 4.183 1.00 94.25 121 LEU A O 1
ATOM 958 N N . GLY A 1 122 ? 9.533 0.971 5.437 1.00 94.19 122 GLY A N 1
ATOM 959 C CA . GLY A 1 122 ? 9.807 1.611 6.724 1.00 94.19 122 GLY A CA 1
ATOM 960 C C . GLY A 1 122 ? 8.756 2.653 7.125 1.00 94.19 122 GLY A C 1
ATOM 961 O O . GLY A 1 122 ? 8.071 3.247 6.295 1.00 94.19 122 GLY A O 1
ATOM 962 N N . LYS A 1 123 ? 8.600 2.869 8.438 1.00 92.56 123 LYS A N 1
ATOM 963 C CA . LYS A 1 123 ? 7.498 3.661 9.021 1.00 92.56 123 LYS A CA 1
ATOM 964 C C . LYS A 1 123 ? 7.399 5.083 8.453 1.00 92.56 123 LYS A C 1
ATOM 966 O O . LYS A 1 123 ? 6.305 5.517 8.113 1.00 92.56 123 LYS A O 1
ATOM 971 N N . GLU A 1 124 ? 8.526 5.781 8.346 1.00 92.19 124 GLU A N 1
ATOM 972 C CA . GLU A 1 124 ? 8.570 7.168 7.868 1.00 92.19 124 GLU A CA 1
ATOM 973 C C . GLU A 1 124 ? 8.110 7.288 6.409 1.00 92.19 124 GLU A C 1
ATOM 975 O O . GLU A 1 124 ? 7.236 8.089 6.091 1.00 92.19 124 GLU A O 1
ATOM 980 N N . HIS A 1 125 ? 8.645 6.450 5.521 1.00 94.12 125 HIS A N 1
ATOM 981 C CA . HIS A 1 125 ? 8.295 6.483 4.102 1.00 94.12 125 HIS A CA 1
ATOM 982 C C . HIS A 1 125 ? 6.867 5.981 3.838 1.00 94.12 125 HIS A C 1
ATOM 984 O O . HIS A 1 125 ? 6.214 6.484 2.924 1.00 94.12 125 HIS A O 1
ATOM 990 N N . ARG A 1 126 ? 6.341 5.050 4.652 1.00 95.94 126 ARG A N 1
ATOM 991 C CA . ARG A 1 126 ? 4.918 4.666 4.601 1.00 95.94 126 ARG A CA 1
ATOM 992 C C . ARG A 1 126 ? 4.002 5.845 4.926 1.00 95.94 126 ARG A C 1
ATOM 994 O O . ARG A 1 126 ? 3.039 6.069 4.199 1.00 95.94 126 ARG A O 1
ATOM 1001 N N . ALA A 1 127 ? 4.325 6.609 5.974 1.00 95.00 127 ALA A N 1
ATOM 1002 C CA . ALA A 1 127 ? 3.576 7.812 6.336 1.00 95.00 127 ALA A CA 1
ATOM 1003 C C . ALA A 1 127 ? 3.632 8.860 5.215 1.00 95.00 127 ALA A C 1
ATOM 1005 O O . ALA A 1 127 ? 2.583 9.292 4.749 1.00 95.00 127 ALA A O 1
ATOM 1006 N N . LYS A 1 128 ? 4.829 9.158 4.689 1.00 95.69 128 LYS A N 1
ATOM 1007 C CA . LYS A 1 128 ? 5.009 10.072 3.546 1.00 95.69 128 LYS A CA 1
ATOM 1008 C C . LYS A 1 128 ? 4.229 9.636 2.303 1.00 95.69 128 LYS A C 1
ATOM 1010 O O . LYS A 1 128 ? 3.662 10.476 1.616 1.00 95.69 128 LYS A O 1
ATOM 1015 N N . SER A 1 129 ? 4.183 8.333 2.014 1.00 97.19 129 SER A N 1
ATOM 1016 C CA . SER A 1 129 ? 3.433 7.803 0.864 1.00 97.19 129 SER A CA 1
ATOM 1017 C C . SER A 1 129 ? 1.928 8.000 1.035 1.00 97.19 129 SER A C 1
ATOM 1019 O O . SER A 1 129 ? 1.257 8.406 0.089 1.00 97.19 129 SER A O 1
ATOM 1021 N N . LEU A 1 130 ? 1.401 7.764 2.242 1.00 97.50 130 LEU A N 1
ATOM 1022 C CA . LEU A 1 130 ? -0.012 7.998 2.538 1.00 97.50 130 LEU A CA 1
ATOM 1023 C C . LEU A 1 130 ? -0.354 9.493 2.530 1.00 97.50 130 LEU A C 1
ATOM 1025 O O . LEU A 1 130 ? -1.359 9.870 1.944 1.00 97.50 130 LEU A O 1
ATOM 1029 N N . GLU A 1 131 ? 0.491 10.349 3.108 1.00 96.75 131 GLU A N 1
ATOM 1030 C CA . GLU A 1 131 ? 0.329 11.809 3.051 1.00 96.75 131 GLU A CA 1
ATOM 1031 C C . GLU A 1 131 ? 0.324 12.322 1.610 1.00 96.75 131 GLU A C 1
ATOM 1033 O O . GLU A 1 131 ? -0.562 13.086 1.236 1.00 96.75 131 GLU A O 1
ATOM 1038 N N . ALA A 1 132 ? 1.275 11.871 0.785 1.00 96.38 132 ALA A N 1
ATOM 1039 C CA . ALA A 1 132 ? 1.347 12.240 -0.624 1.00 96.38 132 ALA A CA 1
ATOM 1040 C C . ALA A 1 132 ? 0.109 11.775 -1.401 1.00 96.38 132 ALA A C 1
ATOM 1042 O O . ALA A 1 132 ? -0.409 12.525 -2.224 1.00 96.38 132 ALA A O 1
ATOM 1043 N N . PHE A 1 133 ? -0.384 10.566 -1.115 1.00 97.38 133 PHE A N 1
ATOM 1044 C CA . PHE A 1 133 ? -1.616 10.052 -1.703 1.00 97.38 133 PHE A CA 1
ATOM 1045 C C . PHE A 1 133 ? -2.836 10.887 -1.295 1.00 97.38 133 PHE A C 1
ATOM 1047 O O . PHE A 1 133 ? -3.540 11.394 -2.157 1.00 97.38 133 PHE A O 1
ATOM 1054 N N . ILE A 1 134 ? -3.081 11.081 0.005 1.00 96.81 134 ILE A N 1
ATOM 1055 C CA . ILE A 1 134 ? -4.237 11.860 0.474 1.00 96.81 134 ILE A CA 1
ATOM 1056 C C . ILE A 1 134 ? -4.154 13.311 -0.018 1.00 96.81 134 ILE A C 1
ATOM 1058 O O . ILE A 1 134 ? -5.164 13.880 -0.419 1.00 96.81 134 ILE A O 1
ATOM 1062 N N . GLY A 1 135 ? -2.952 13.893 -0.046 1.00 94.56 135 GLY A N 1
ATOM 1063 C CA . GLY A 1 135 ? -2.710 15.243 -0.548 1.00 94.56 135 GLY A CA 1
ATOM 1064 C C . GLY A 1 135 ? -2.903 15.408 -2.059 1.00 94.56 135 GLY A C 1
ATOM 1065 O O . GLY A 1 135 ? -3.090 16.537 -2.513 1.00 94.56 135 GLY A O 1
ATOM 1066 N N . SER A 1 136 ? -2.873 14.323 -2.845 1.00 94.06 136 SER A N 1
ATOM 1067 C CA . SER A 1 136 ? -3.181 14.373 -4.281 1.00 94.06 136 SER A CA 1
ATOM 1068 C C . SER A 1 136 ? -4.687 14.334 -4.563 1.00 94.06 136 SER A C 1
ATOM 1070 O O . SER A 1 136 ? -5.128 14.806 -5.616 1.00 94.06 136 SER A O 1
ATOM 1072 N N . LEU A 1 137 ? -5.488 13.834 -3.615 1.00 93.38 137 LEU A N 1
ATOM 1073 C CA . LEU A 1 137 ? -6.940 13.761 -3.742 1.00 93.38 137 LEU A CA 1
ATOM 1074 C C . LEU A 1 137 ? -7.577 15.151 -3.652 1.00 93.38 137 LEU A C 1
ATOM 1076 O O . LEU A 1 137 ? -7.214 15.995 -2.832 1.00 93.38 137 LEU A O 1
ATOM 1080 N N . LYS A 1 138 ? -8.594 15.374 -4.484 1.00 92.19 138 LYS A N 1
ATOM 1081 C CA . LYS A 1 138 ? -9.426 16.579 -4.446 1.00 92.19 138 LYS A CA 1
ATOM 1082 C C . LYS A 1 138 ? -10.793 16.198 -3.883 1.00 92.19 138 LYS A C 1
ATOM 1084 O O . LYS A 1 138 ? -11.506 15.472 -4.570 1.00 92.19 138 LYS A O 1
ATOM 1089 N N . PRO A 1 139 ? -11.166 16.650 -2.673 1.00 93.62 139 PRO A N 1
ATOM 1090 C CA . PRO A 1 139 ? -12.467 16.321 -2.108 1.00 93.62 139 PRO A CA 1
ATOM 1091 C C . PRO A 1 139 ? -13.582 16.971 -2.933 1.00 93.62 139 PRO A C 1
ATOM 1093 O O . PRO A 1 139 ? -13.590 18.187 -3.133 1.00 93.62 139 PRO A O 1
ATOM 1096 N N . GLU A 1 140 ? -14.539 16.166 -3.382 1.00 93.56 140 GLU A N 1
ATOM 1097 C CA . GLU A 1 140 ? -15.693 16.614 -4.167 1.00 93.56 140 GLU A CA 1
ATOM 1098 C C . GLU A 1 140 ? -16.792 17.221 -3.283 1.00 93.56 140 GLU A C 1
ATOM 1100 O O . GLU A 1 140 ? -17.618 18.011 -3.740 1.00 93.56 140 GLU A O 1
ATOM 1105 N N . ASN A 1 141 ? -16.821 16.852 -1.999 1.00 94.75 141 ASN A N 1
ATOM 1106 C CA . ASN A 1 141 ? -17.838 17.276 -1.042 1.00 94.75 141 ASN A CA 1
ATOM 1107 C C . ASN A 1 141 ? -17.294 17.347 0.398 1.00 94.75 141 ASN A C 1
ATOM 1109 O O . ASN A 1 141 ? -16.140 17.020 0.686 1.00 94.75 141 ASN A O 1
ATOM 1113 N N . ARG A 1 142 ? -18.150 17.798 1.325 1.00 96.50 142 ARG A N 1
ATOM 1114 C CA . ARG A 1 142 ? -17.799 17.954 2.744 1.00 96.50 142 ARG A CA 1
ATOM 1115 C C . ARG A 1 142 ? -17.418 16.630 3.411 1.00 96.50 142 ARG A C 1
ATOM 1117 O O . ARG A 1 142 ? -16.507 16.634 4.233 1.00 96.50 142 ARG A O 1
ATOM 1124 N N . ASP A 1 143 ? -18.088 15.533 3.075 1.00 96.62 143 ASP A N 1
ATOM 1125 C CA . ASP A 1 143 ? -17.849 14.234 3.711 1.00 96.62 143 ASP A CA 1
ATOM 1126 C C . ASP A 1 143 ? -16.493 13.656 3.293 1.00 96.62 143 ASP A C 1
ATOM 1128 O O . ASP A 1 143 ? -15.763 13.131 4.130 1.00 96.62 143 ASP A O 1
ATOM 1132 N N . GLU A 1 144 ? -16.109 13.817 2.025 1.00 96.06 144 GLU A N 1
ATOM 1133 C CA . GLU A 1 144 ? -14.767 13.458 1.550 1.00 96.06 144 GLU A CA 1
ATOM 1134 C C . GLU A 1 144 ? -13.686 14.296 2.214 1.00 96.06 144 GLU A C 1
ATOM 1136 O O . GLU A 1 144 ? -12.675 13.754 2.655 1.00 96.06 144 GLU A O 1
ATOM 1141 N N . LYS A 1 145 ? -13.927 15.602 2.369 1.00 96.81 145 LYS A N 1
ATOM 1142 C CA . LYS A 1 145 ? -13.006 16.461 3.111 1.00 96.81 145 LYS A CA 1
ATOM 1143 C C . LYS A 1 145 ? -12.824 15.964 4.550 1.00 96.81 145 LYS A C 1
ATOM 1145 O O . LYS A 1 145 ? -11.695 15.839 5.004 1.00 96.81 145 LYS A O 1
ATOM 1150 N N . ILE A 1 146 ? -13.915 15.630 5.248 1.00 97.62 146 ILE A N 1
ATOM 1151 C CA . ILE A 1 146 ? -13.861 15.078 6.614 1.00 97.62 146 ILE A CA 1
ATOM 1152 C C . ILE A 1 146 ? -13.094 13.753 6.646 1.00 97.62 146 ILE A C 1
ATOM 1154 O O . ILE A 1 146 ? -12.301 13.537 7.559 1.00 97.62 146 ILE A O 1
ATOM 1158 N N . LEU A 1 147 ? -13.312 12.872 5.667 1.00 96.94 147 LEU A N 1
ATOM 1159 C CA . LEU A 1 147 ? -12.595 11.604 5.572 1.00 96.94 147 LEU A CA 1
ATOM 1160 C C . LEU A 1 147 ? -11.084 11.828 5.424 1.00 96.94 147 LEU A C 1
ATOM 1162 O O . LEU A 1 147 ? -10.308 11.240 6.174 1.00 96.94 147 LEU A O 1
ATOM 1166 N N . PHE A 1 148 ? -10.666 12.675 4.484 1.00 96.75 148 PHE A N 1
ATOM 1167 C CA . PHE A 1 148 ? -9.251 12.923 4.200 1.00 96.75 148 PHE A CA 1
ATOM 1168 C C . PHE A 1 148 ? -8.558 13.665 5.348 1.00 96.75 148 PHE A C 1
ATOM 1170 O O . PHE A 1 148 ? -7.523 13.202 5.830 1.00 96.75 148 PHE A O 1
ATOM 1177 N N . ASP A 1 149 ? -9.168 14.740 5.859 1.00 97.25 149 ASP A N 1
ATOM 1178 C CA . ASP A 1 149 ? -8.668 15.477 7.028 1.00 97.25 149 ASP A CA 1
ATOM 1179 C C . ASP A 1 149 ? -8.594 14.558 8.261 1.00 97.25 149 ASP A C 1
ATOM 1181 O O . ASP A 1 149 ? -7.633 14.603 9.030 1.00 97.25 149 ASP A O 1
ATOM 1185 N N . GLY A 1 150 ? -9.588 13.680 8.437 1.00 97.31 150 GLY A N 1
ATOM 1186 C CA . GLY A 1 150 ? -9.639 12.700 9.519 1.00 97.31 150 GLY A CA 1
ATOM 1187 C C . GLY A 1 150 ? -8.527 11.656 9.434 1.00 97.31 150 GLY A C 1
ATOM 1188 O O . GLY A 1 150 ? -7.901 11.361 10.452 1.00 97.31 150 GLY A O 1
ATOM 1189 N N . ILE A 1 151 ? -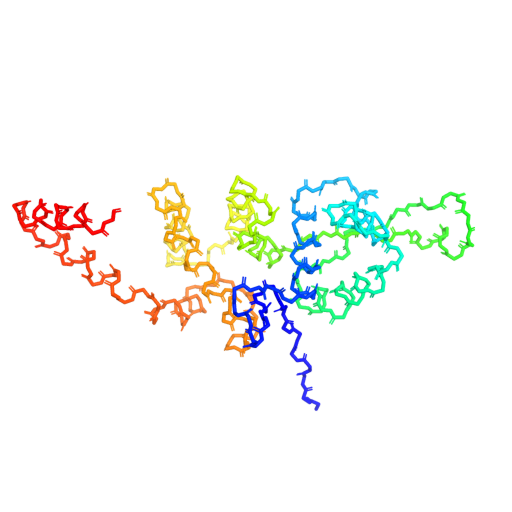8.235 11.133 8.237 1.00 97.38 151 ILE A N 1
ATOM 1190 C CA . ILE A 1 151 ? -7.099 10.226 8.017 1.00 97.38 151 ILE A CA 1
ATOM 1191 C C . ILE A 1 151 ? -5.793 10.935 8.390 1.00 97.38 151 ILE A C 1
ATOM 1193 O O . ILE A 1 151 ? -5.046 10.404 9.208 1.00 97.38 151 ILE A O 1
ATOM 1197 N N . LEU A 1 152 ? -5.544 12.141 7.868 1.00 97.00 152 LEU A N 1
ATOM 1198 C CA . LEU A 1 152 ? -4.320 12.902 8.153 1.00 97.00 152 LEU A CA 1
ATOM 1199 C C . LEU A 1 152 ? -4.161 13.213 9.648 1.00 97.00 152 LEU A C 1
ATOM 1201 O O . LEU A 1 152 ? -3.082 13.027 10.213 1.00 97.00 152 LEU A O 1
ATOM 1205 N N . LEU A 1 153 ? -5.239 13.621 10.322 1.00 97.50 153 LEU A N 1
ATOM 1206 C CA . LEU A 1 153 ? -5.225 13.837 11.767 1.00 97.50 153 LEU A CA 1
ATOM 1207 C C . LEU A 1 153 ? -4.877 12.543 12.511 1.00 97.50 153 LEU A C 1
ATOM 1209 O O . LEU A 1 153 ? -3.950 12.523 13.324 1.00 97.50 153 LEU A O 1
ATOM 1213 N N . LEU A 1 154 ? -5.587 11.449 12.225 1.00 96.62 154 LEU A N 1
ATOM 1214 C CA . LEU A 1 154 ? -5.390 10.166 12.899 1.00 96.62 154 LEU A CA 1
ATOM 1215 C C . LEU A 1 154 ? -4.021 9.551 12.603 1.00 96.62 154 LEU A C 1
ATOM 1217 O O . LEU A 1 154 ? -3.506 8.822 13.446 1.00 96.62 154 LEU A O 1
ATOM 1221 N N . MET A 1 155 ? -3.378 9.872 11.480 1.00 95.44 155 MET A N 1
ATOM 1222 C CA . MET A 1 155 ? -1.993 9.461 11.233 1.00 95.44 155 MET A CA 1
ATOM 1223 C C . MET A 1 155 ? -1.039 10.022 12.291 1.00 95.44 155 MET A C 1
ATOM 1225 O O . MET A 1 155 ? -0.099 9.334 12.687 1.00 95.44 155 MET A O 1
ATOM 1229 N N . SER A 1 156 ? -1.294 11.239 12.779 1.00 93.56 156 SER A N 1
ATOM 1230 C CA . SER A 1 156 ? -0.448 11.891 1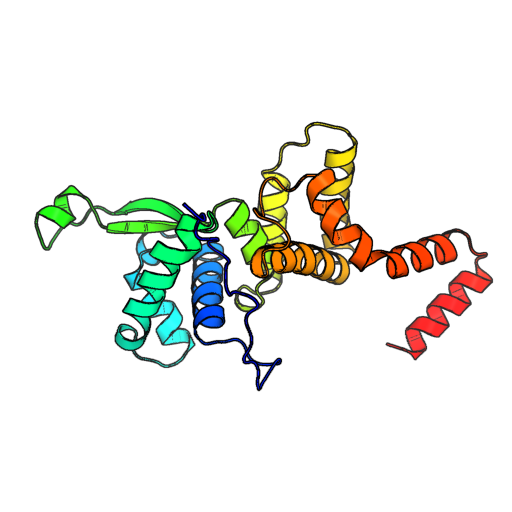3.783 1.00 93.56 156 SER A CA 1
ATOM 1231 C C . SER A 1 156 ? -0.702 11.391 15.211 1.00 93.56 156 SER A C 1
ATOM 1233 O O . SER A 1 156 ? 0.247 11.234 15.977 1.00 93.56 156 SER A O 1
ATOM 1235 N N . ILE A 1 157 ? -1.959 11.093 15.566 1.00 95.75 157 ILE A N 1
ATOM 1236 C CA . ILE A 1 157 ? -2.349 10.757 16.951 1.00 95.75 157 ILE A CA 1
ATOM 1237 C C . ILE A 1 157 ? -2.623 9.264 17.186 1.00 95.75 157 ILE A C 1
ATOM 1239 O O . ILE A 1 157 ? -2.496 8.786 18.309 1.00 95.75 157 ILE A O 1
ATOM 1243 N N . ALA A 1 158 ? -2.980 8.513 16.142 1.00 95.44 158 ALA A N 1
ATOM 1244 C CA . ALA A 1 158 ? -3.337 7.094 16.197 1.00 95.44 158 ALA A CA 1
ATOM 1245 C C . ALA A 1 158 ? -2.857 6.318 14.939 1.00 95.44 158 ALA A C 1
ATOM 1247 O O . ALA A 1 158 ? -3.652 5.650 14.269 1.00 95.44 158 ALA A O 1
ATOM 1248 N N . PRO A 1 159 ? -1.551 6.345 14.599 1.00 94.12 159 PRO A N 1
ATOM 1249 C CA . PRO A 1 159 ? -1.023 5.808 13.335 1.00 94.12 159 PRO A CA 1
ATOM 1250 C C . PRO A 1 159 ? -1.286 4.313 13.110 1.00 94.12 159 PRO A C 1
ATOM 1252 O O . PRO A 1 159 ? -1.390 3.866 11.965 1.00 94.12 159 PRO A O 1
ATOM 1255 N N . TYR A 1 160 ? -1.392 3.520 14.181 1.00 93.06 160 TYR A N 1
ATOM 1256 C CA . TYR A 1 160 ? -1.715 2.094 14.077 1.00 93.06 160 TYR A CA 1
ATOM 1257 C C . TYR A 1 160 ? -3.162 1.863 13.641 1.00 93.06 160 TYR A C 1
ATOM 1259 O O . TYR A 1 160 ? -3.408 0.966 12.839 1.00 93.06 160 TYR A O 1
ATOM 1267 N N . PHE A 1 161 ? -4.098 2.703 14.096 1.00 95.25 161 PHE A N 1
ATOM 1268 C CA . PHE A 1 161 ? -5.488 2.644 13.650 1.00 95.25 161 PHE A CA 1
ATOM 1269 C C . PHE A 1 161 ? -5.595 2.980 12.161 1.00 95.25 161 PHE A C 1
ATOM 1271 O O . PHE A 1 161 ? -6.224 2.237 11.411 1.00 95.25 161 PHE A O 1
ATOM 1278 N N . VAL A 1 162 ? -4.902 4.032 11.707 1.00 96.50 162 VAL A N 1
ATOM 1279 C CA . VAL A 1 162 ? -4.862 4.366 10.274 1.00 96.50 162 VAL A CA 1
ATOM 1280 C C . VAL A 1 162 ? -4.223 3.241 9.462 1.00 96.50 162 VAL A C 1
ATOM 1282 O O . VAL A 1 162 ? -4.775 2.827 8.449 1.00 96.50 162 VAL A O 1
ATOM 1285 N N . SER A 1 163 ? -3.103 2.685 9.931 1.00 94.88 163 SER A N 1
ATOM 1286 C CA . SER A 1 163 ? -2.465 1.545 9.257 1.00 94.88 163 SER A CA 1
ATOM 1287 C C . SER A 1 163 ? -3.418 0.351 9.147 1.00 94.88 163 SER A C 1
ATOM 1289 O O . SER A 1 163 ? -3.486 -0.260 8.087 1.00 94.88 163 SER A O 1
ATOM 1291 N N . LYS A 1 164 ? -4.188 0.046 10.205 1.00 95.25 164 LYS A N 1
ATOM 1292 C CA . LYS A 1 164 ? -5.200 -1.020 10.191 1.00 95.25 164 LYS A CA 1
ATOM 1293 C C . LYS A 1 164 ? -6.219 -0.782 9.075 1.00 95.25 164 LYS A C 1
ATOM 1295 O O . LYS A 1 164 ? -6.355 -1.627 8.200 1.00 95.25 164 LYS A O 1
ATOM 1300 N N . ILE A 1 165 ? -6.896 0.368 9.066 1.00 96.31 165 ILE A N 1
ATOM 1301 C CA . ILE A 1 165 ? -7.974 0.622 8.093 1.00 96.31 165 ILE A CA 1
ATOM 1302 C C . ILE A 1 165 ? -7.455 0.706 6.652 1.00 96.31 165 ILE A C 1
ATOM 1304 O O . ILE A 1 165 ? -8.099 0.200 5.741 1.00 96.31 165 ILE A O 1
ATOM 1308 N N . ILE A 1 166 ? -6.271 1.283 6.426 1.00 97.00 166 ILE A N 1
ATOM 1309 C CA . ILE A 1 166 ? -5.674 1.335 5.086 1.00 97.00 166 ILE A CA 1
ATOM 1310 C C . ILE A 1 166 ? -5.302 -0.073 4.606 1.00 97.00 166 ILE A C 1
ATOM 1312 O O . ILE A 1 166 ? -5.589 -0.424 3.459 1.00 97.00 166 ILE A O 1
ATOM 1316 N N . ASN A 1 167 ? -4.735 -0.907 5.483 1.00 95.44 167 ASN A N 1
ATOM 1317 C CA . ASN A 1 167 ? -4.413 -2.291 5.151 1.00 95.44 167 ASN A CA 1
ATOM 1318 C C . ASN A 1 167 ? -5.668 -3.099 4.801 1.00 95.44 167 ASN A C 1
ATOM 1320 O O . ASN A 1 167 ? -5.646 -3.798 3.794 1.00 95.44 167 ASN A O 1
ATOM 1324 N N . GLU A 1 168 ? -6.762 -2.974 5.561 1.00 95.19 168 GLU A N 1
ATOM 1325 C CA . GLU A 1 168 ? -8.020 -3.680 5.259 1.00 95.19 168 GLU A CA 1
ATOM 1326 C C . GLU A 1 168 ? -8.621 -3.255 3.913 1.00 95.19 168 GLU A C 1
ATOM 1328 O O . GLU A 1 168 ? -9.104 -4.088 3.137 1.00 95.19 168 GLU A O 1
ATOM 1333 N N . TYR A 1 169 ? -8.541 -1.960 3.590 1.00 95.62 169 TYR A N 1
ATOM 1334 C CA . TYR A 1 169 ? -9.001 -1.439 2.305 1.00 95.62 169 TYR A CA 1
ATOM 1335 C C . TYR A 1 169 ? -8.221 -2.046 1.129 1.00 95.62 169 TYR A C 1
ATOM 1337 O O . TYR A 1 169 ? -8.816 -2.565 0.182 1.00 95.62 169 TYR A O 1
ATOM 1345 N N . ILE A 1 170 ? -6.887 -2.052 1.205 1.00 95.25 170 ILE A N 1
ATOM 1346 C CA . ILE A 1 170 ? -6.026 -2.604 0.146 1.00 95.25 170 ILE A CA 1
ATOM 1347 C C . ILE A 1 170 ? -6.132 -4.134 0.097 1.00 95.25 170 ILE A C 1
ATOM 1349 O O . ILE A 1 170 ? -6.147 -4.724 -0.985 1.00 95.25 170 ILE A O 1
ATOM 1353 N N . HIS A 1 171 ? -6.243 -4.794 1.251 1.00 94.19 171 HIS A N 1
ATOM 1354 C CA . HIS A 1 171 ? -6.418 -6.240 1.325 1.00 94.19 171 HIS A CA 1
ATOM 1355 C C . HIS A 1 171 ? -7.707 -6.667 0.616 1.00 94.19 171 HIS A C 1
ATOM 1357 O O . HIS A 1 171 ? -7.681 -7.585 -0.205 1.00 94.19 171 HIS A O 1
ATOM 1363 N N . SER A 1 172 ? -8.807 -5.942 0.831 1.00 92.50 172 SER A N 1
ATOM 1364 C CA . SER A 1 172 ? -10.087 -6.185 0.153 1.00 92.50 172 SER A CA 1
ATOM 1365 C C . SER A 1 172 ? -9.975 -6.106 -1.372 1.00 92.50 172 SER A C 1
ATOM 1367 O O . SER A 1 172 ? -10.609 -6.891 -2.080 1.00 92.50 172 SER A O 1
ATOM 1369 N N . TYR A 1 173 ? -9.115 -5.231 -1.895 1.00 91.62 173 TYR A N 1
ATOM 1370 C CA . TYR A 1 173 ? -8.763 -5.238 -3.314 1.00 91.62 173 TYR A CA 1
ATOM 1371 C C . TYR A 1 173 ? -7.943 -6.477 -3.710 1.00 91.62 173 TYR A C 1
ATOM 1373 O O . TYR A 1 173 ? -8.294 -7.152 -4.676 1.00 91.62 173 TYR A O 1
ATOM 1381 N N . SER A 1 174 ? -6.901 -6.845 -2.953 1.00 90.31 174 SER A N 1
ATOM 1382 C CA . SER A 1 174 ? -6.064 -8.016 -3.287 1.00 90.31 174 SER A CA 1
ATOM 1383 C C . SER A 1 174 ? -6.844 -9.335 -3.347 1.00 90.31 174 SER A C 1
ATOM 1385 O O . SER A 1 174 ? -6.557 -10.190 -4.184 1.00 90.31 174 SER A O 1
ATOM 1387 N N . ILE A 1 175 ? -7.892 -9.483 -2.531 1.00 90.31 175 ILE A N 1
ATOM 1388 C CA . ILE A 1 175 ? -8.759 -10.670 -2.550 1.00 90.31 175 ILE A CA 1
ATOM 1389 C C . ILE A 1 175 ? -9.955 -10.531 -3.507 1.00 90.31 175 ILE A C 1
ATOM 1391 O O . ILE A 1 175 ? -10.769 -11.445 -3.622 1.00 90.31 175 ILE A O 1
ATOM 1395 N N . GLY A 1 176 ? -10.062 -9.406 -4.221 1.00 87.50 176 GLY A N 1
ATOM 1396 C CA . GLY A 1 176 ? -11.076 -9.162 -5.245 1.00 87.50 176 GLY A CA 1
ATOM 1397 C C . GLY A 1 176 ? -12.479 -8.842 -4.722 1.00 87.50 176 GLY A C 1
ATOM 1398 O O . GLY A 1 176 ? -13.426 -8.964 -5.505 1.00 87.50 176 GLY A O 1
ATOM 1399 N N . VAL A 1 177 ? -12.615 -8.446 -3.447 1.00 88.19 177 VAL A N 1
ATOM 1400 C CA . VAL A 1 177 ? -13.865 -7.908 -2.866 1.00 88.19 177 VAL A CA 1
ATOM 1401 C C . VAL A 1 177 ? -14.187 -6.544 -3.475 1.00 88.19 177 VAL A C 1
ATOM 1403 O O . VAL A 1 177 ? -15.346 -6.264 -3.769 1.00 88.19 177 VAL A O 1
ATOM 1406 N N . VAL A 1 178 ? -13.161 -5.725 -3.720 1.00 87.38 178 VAL A N 1
ATOM 1407 C CA . VAL A 1 178 ? -13.273 -4.465 -4.467 1.00 87.38 178 VAL A CA 1
ATOM 1408 C C . VAL A 1 178 ? -12.499 -4.590 -5.776 1.00 87.38 178 VAL A C 1
ATOM 1410 O O . VAL A 1 178 ? -11.398 -5.133 -5.797 1.00 87.38 178 VAL A O 1
ATOM 1413 N N . ASP A 1 179 ? -13.065 -4.084 -6.873 1.00 86.19 179 ASP A N 1
ATOM 1414 C CA . ASP A 1 179 ? -12.470 -4.213 -8.212 1.00 86.19 179 ASP A CA 1
ATOM 1415 C C . ASP A 1 179 ? -11.334 -3.214 -8.489 1.00 86.19 179 ASP A C 1
ATOM 1417 O O . ASP A 1 179 ? -10.521 -3.441 -9.382 1.00 86.19 179 ASP A O 1
ATOM 1421 N N . SER A 1 180 ? -11.270 -2.105 -7.746 1.00 87.81 180 SER A N 1
ATOM 1422 C CA . SER A 1 180 ? -10.230 -1.082 -7.879 1.00 87.81 180 SER A CA 1
ATOM 1423 C C . SER A 1 180 ? -9.938 -0.405 -6.543 1.00 87.81 180 SER A C 1
ATOM 1425 O O . SER A 1 180 ? -10.853 -0.114 -5.776 1.00 87.81 180 SER A O 1
ATOM 1427 N N . ILE A 1 181 ? -8.663 -0.101 -6.291 1.00 88.56 181 ILE A N 1
ATOM 1428 C CA . ILE A 1 181 ? -8.224 0.680 -5.124 1.00 88.56 181 ILE A CA 1
ATOM 1429 C C . ILE A 1 181 ? -8.656 2.153 -5.259 1.00 88.56 181 ILE A C 1
ATOM 1431 O O . ILE A 1 181 ? -8.979 2.803 -4.263 1.00 88.56 181 ILE A O 1
ATOM 1435 N N . ILE A 1 182 ? -8.670 2.677 -6.490 1.00 91.12 182 ILE A N 1
ATOM 1436 C CA . ILE A 1 182 ? -8.922 4.090 -6.815 1.00 91.12 182 ILE A CA 1
ATOM 1437 C C . ILE A 1 182 ? -10.174 4.219 -7.705 1.00 91.12 182 ILE A C 1
ATOM 1439 O O . ILE A 1 182 ? -10.372 3.384 -8.592 1.00 91.12 182 ILE A O 1
ATOM 1443 N N . PRO A 1 183 ? -11.011 5.260 -7.520 1.00 90.56 183 PRO A N 1
ATOM 1444 C CA . PRO A 1 183 ? -10.884 6.326 -6.523 1.00 90.56 183 PRO A CA 1
ATOM 1445 C C . PRO A 1 183 ? -11.213 5.857 -5.100 1.00 90.56 183 PRO A C 1
ATOM 1447 O O . PRO A 1 183 ? -12.172 5.113 -4.878 1.00 90.56 183 PRO A O 1
ATOM 1450 N N . MET A 1 184 ? -10.429 6.341 -4.132 1.00 93.12 184 MET A N 1
ATOM 1451 C CA . MET A 1 184 ? -10.749 6.206 -2.713 1.00 93.12 184 MET A CA 1
ATOM 1452 C C . MET A 1 184 ? -11.666 7.363 -2.301 1.00 93.12 184 MET A C 1
ATOM 1454 O O . MET A 1 184 ? -11.207 8.470 -2.041 1.00 93.12 184 MET A O 1
ATOM 1458 N N . ASN A 1 185 ? -12.969 7.095 -2.248 1.00 92.56 185 ASN A N 1
ATOM 1459 C CA . ASN A 1 185 ? -13.993 8.037 -1.793 1.00 92.56 185 ASN A CA 1
ATOM 1460 C C . ASN A 1 185 ? -14.770 7.466 -0.601 1.00 92.56 185 ASN A C 1
ATOM 1462 O O . ASN A 1 185 ? -14.626 6.290 -0.252 1.00 92.56 185 ASN A O 1
ATOM 1466 N N . VAL A 1 186 ? -15.632 8.286 0.009 1.00 95.19 186 VAL A N 1
ATOM 1467 C CA . VAL A 1 186 ? -16.428 7.888 1.183 1.00 95.19 186 VAL A CA 1
ATOM 1468 C C . VAL A 1 186 ? -17.226 6.614 0.922 1.00 95.19 186 VAL A C 1
ATOM 1470 O O . VAL A 1 186 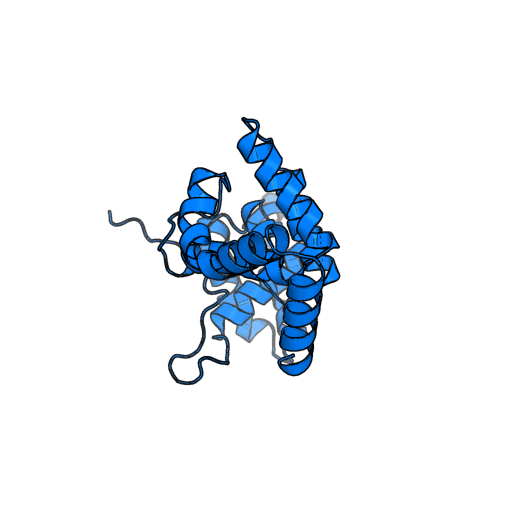? -17.244 5.734 1.777 1.00 95.19 186 VAL A O 1
ATOM 1473 N N . LYS A 1 187 ? -17.860 6.480 -0.249 1.00 93.19 187 LYS A N 1
ATOM 1474 C CA . LYS A 1 187 ? -18.697 5.319 -0.577 1.00 93.19 187 LYS A CA 1
ATOM 1475 C C . LYS A 1 187 ? -17.881 4.024 -0.579 1.00 93.19 187 LYS A C 1
ATOM 1477 O O . LYS A 1 187 ? -18.232 3.088 0.138 1.00 93.19 187 LYS A O 1
ATOM 1482 N N . ASN A 1 188 ? -16.803 3.984 -1.357 1.00 91.56 188 ASN A N 1
ATOM 1483 C CA . ASN A 1 188 ? -15.986 2.784 -1.528 1.00 91.56 188 ASN A CA 1
ATOM 1484 C C . ASN A 1 188 ? -15.234 2.451 -0.237 1.00 91.56 188 ASN A C 1
ATOM 1486 O O . ASN A 1 188 ? -15.283 1.314 0.230 1.00 91.56 188 ASN A O 1
ATOM 1490 N N . PHE A 1 189 ? -14.618 3.451 0.397 1.00 94.56 189 PHE A N 1
ATOM 1491 C CA . PHE A 1 189 ? -13.868 3.252 1.633 1.00 94.56 189 PHE A CA 1
ATOM 1492 C C . PHE A 1 189 ? -14.776 2.770 2.770 1.00 94.56 189 PHE A C 1
ATOM 1494 O O . PHE A 1 189 ? -14.487 1.768 3.420 1.00 94.56 189 PHE A O 1
ATOM 1501 N N . ARG A 1 190 ? -15.941 3.406 2.965 1.00 94.31 190 ARG A N 1
ATOM 1502 C CA . ARG A 1 190 ? -16.912 2.991 3.989 1.00 94.31 190 ARG A CA 1
ATOM 1503 C C . ARG A 1 190 ? -17.446 1.583 3.746 1.00 94.31 190 ARG A C 1
ATOM 1505 O O . ARG A 1 190 ? -17.616 0.853 4.720 1.00 94.31 190 ARG A O 1
ATOM 1512 N N . SER A 1 191 ? -17.703 1.208 2.490 1.00 92.69 191 SER A N 1
ATOM 1513 C CA . SER A 1 191 ? -18.237 -0.121 2.154 1.00 92.69 191 SER A CA 1
ATOM 1514 C C . SER A 1 191 ? -17.332 -1.268 2.603 1.00 92.69 191 SER A C 1
ATOM 1516 O O . SER A 1 191 ? -17.830 -2.347 2.884 1.00 92.69 191 SER A O 1
ATOM 1518 N N . VAL A 1 192 ? -16.027 -1.012 2.727 1.00 93.19 192 VAL A N 1
ATOM 1519 C CA . VAL A 1 192 ? -15.069 -1.972 3.276 1.00 93.19 192 VAL A CA 1
ATOM 1520 C C . VAL A 1 192 ? -14.905 -1.766 4.778 1.00 93.19 192 VAL A C 1
ATOM 1522 O O . VAL A 1 192 ? -15.035 -2.697 5.564 1.00 93.19 192 VAL A O 1
ATOM 1525 N N . ILE A 1 193 ? -14.616 -0.538 5.205 1.00 95.00 193 ILE A N 1
ATOM 1526 C CA . ILE A 1 193 ? -14.108 -0.284 6.556 1.00 95.00 193 ILE A CA 1
ATOM 1527 C C . ILE A 1 193 ? -15.191 -0.344 7.627 1.00 95.00 193 ILE A C 1
ATOM 1529 O O . ILE A 1 193 ? -14.879 -0.688 8.763 1.00 95.00 193 ILE A O 1
ATOM 1533 N N . SER A 1 194 ? -16.455 -0.064 7.294 1.00 92.81 194 SER A N 1
ATOM 1534 C CA . SER A 1 194 ? -17.535 -0.065 8.293 1.00 92.81 194 SER A CA 1
ATOM 1535 C C . SER A 1 194 ? -17.683 -1.401 9.029 1.00 92.81 194 SER A C 1
ATOM 1537 O O . SER A 1 194 ? -17.885 -1.387 10.242 1.00 92.81 194 SER A O 1
ATOM 1539 N N . ASP A 1 195 ? -17.447 -2.521 8.345 1.00 86.88 195 ASP A N 1
ATOM 1540 C CA . ASP A 1 195 ? -17.486 -3.862 8.941 1.00 86.88 195 ASP A CA 1
ATOM 1541 C C . ASP A 1 195 ? -16.244 -4.181 9.798 1.00 86.88 195 ASP A C 1
ATOM 1543 O O . ASP A 1 195 ? -16.271 -5.088 10.626 1.00 86.88 195 ASP A O 1
ATOM 1547 N N . HIS A 1 196 ? -15.158 -3.414 9.647 1.00 90.88 196 HIS A N 1
ATOM 1548 C CA . HIS A 1 196 ? -13.867 -3.654 10.306 1.00 90.88 196 HIS A CA 1
ATOM 1549 C C . HIS A 1 196 ? -13.604 -2.757 11.526 1.00 90.88 196 HIS A C 1
ATOM 1551 O O . HIS A 1 196 ? -12.641 -3.008 12.259 1.00 90.88 196 HIS A O 1
ATOM 1557 N N . ILE A 1 197 ? -14.405 -1.700 11.729 1.00 94.19 197 ILE A N 1
ATOM 1558 C CA . ILE A 1 197 ? -14.213 -0.718 12.818 1.00 94.19 197 ILE A CA 1
ATOM 1559 C C . ILE A 1 197 ? -15.433 -0.537 13.727 1.00 94.19 197 ILE A C 1
ATOM 1561 O O . ILE A 1 197 ? -15.475 0.406 14.519 1.00 94.19 197 ILE A O 1
ATOM 1565 N N . GLY A 1 198 ? -16.451 -1.393 13.597 1.00 92.00 198 GLY A N 1
ATOM 1566 C CA . GLY A 1 198 ? -17.682 -1.286 14.385 1.00 92.00 198 GLY A CA 1
ATOM 1567 C C . GLY A 1 198 ? -17.421 -1.310 15.893 1.00 92.00 198 GLY A C 1
ATOM 1568 O O . GLY A 1 198 ? -17.931 -0.457 16.613 1.00 92.00 198 GLY A O 1
ATOM 1569 N N . VAL A 1 199 ? -16.553 -2.220 16.345 1.00 93.19 199 VAL A N 1
ATOM 1570 C CA . VAL A 1 199 ? -16.193 -2.380 17.764 1.00 93.19 199 VAL A CA 1
ATOM 1571 C C . VAL A 1 199 ? -15.396 -1.180 18.280 1.00 93.19 199 VAL A C 1
ATOM 1573 O O . VAL A 1 199 ? -15.695 -0.655 19.349 1.00 93.19 199 VAL A O 1
ATOM 1576 N N . GLU A 1 200 ? -14.403 -0.699 17.525 1.00 93.56 200 GLU A N 1
ATOM 1577 C CA . GLU A 1 200 ? -13.630 0.489 17.904 1.00 93.56 200 GLU A CA 1
ATOM 1578 C C . GLU A 1 200 ? -14.509 1.735 17.989 1.00 93.56 200 GLU A C 1
ATOM 1580 O O . GLU A 1 200 ? -14.356 2.540 18.910 1.00 93.56 200 GLU A O 1
ATOM 1585 N N . LYS A 1 201 ? -15.443 1.888 17.044 1.00 94.81 201 LYS A N 1
ATOM 1586 C CA . LYS A 1 201 ? -16.399 2.991 17.047 1.00 94.81 201 LYS A CA 1
ATOM 1587 C C . LYS A 1 201 ? -17.322 2.916 18.265 1.00 94.81 201 LYS A C 1
ATOM 1589 O O . LYS A 1 201 ? -17.459 3.919 18.960 1.00 94.81 201 LYS A O 1
ATOM 1594 N N . GLU A 1 202 ? -17.916 1.754 18.532 1.00 96.12 202 GLU A N 1
ATOM 1595 C CA . GLU A 1 202 ? -18.790 1.531 19.690 1.00 96.12 202 GLU A CA 1
ATOM 1596 C C . GLU A 1 202 ? -18.068 1.872 20.999 1.00 96.12 202 GLU A C 1
ATOM 1598 O O . GLU A 1 202 ? -18.586 2.627 21.823 1.00 96.12 202 GLU A O 1
ATOM 1603 N N . LEU A 1 203 ? -16.837 1.380 21.165 1.00 95.19 203 LEU A N 1
ATOM 1604 C CA . LEU A 1 203 ? -16.021 1.659 22.341 1.00 95.19 203 LEU A CA 1
ATOM 1605 C C . LEU A 1 203 ? -15.718 3.158 22.489 1.00 95.19 203 LEU A C 1
ATOM 1607 O O . LEU A 1 203 ? -15.813 3.693 23.594 1.00 95.19 203 LEU A O 1
ATOM 1611 N N . LEU A 1 204 ? -15.361 3.843 21.397 1.00 95.38 204 LEU A N 1
ATOM 1612 C CA . LEU A 1 204 ? -15.079 5.279 21.415 1.00 95.38 204 LEU A CA 1
ATOM 1613 C C . LEU A 1 204 ? -16.328 6.090 21.784 1.00 95.38 204 LEU A C 1
ATOM 1615 O O . LEU A 1 204 ? -16.249 6.994 22.615 1.00 95.38 204 LEU A O 1
ATOM 1619 N N . GLU A 1 205 ? -17.482 5.754 21.208 1.00 96.81 205 GLU A N 1
ATOM 1620 C CA . GLU A 1 205 ? -18.760 6.397 21.524 1.00 96.81 205 GLU A CA 1
ATOM 1621 C C . GLU A 1 205 ? -19.159 6.149 22.988 1.00 96.81 205 GLU A C 1
ATOM 1623 O O . GLU A 1 205 ? -19.541 7.088 23.690 1.00 96.81 205 GLU A O 1
ATOM 1628 N N . ALA A 1 206 ? -19.004 4.922 23.492 1.00 96.88 206 ALA A N 1
ATOM 1629 C CA . ALA A 1 206 ? -19.250 4.597 24.896 1.00 96.88 206 ALA A CA 1
ATOM 1630 C C . ALA A 1 206 ? -18.305 5.360 25.841 1.00 96.88 206 ALA A C 1
ATOM 1632 O O . ALA A 1 206 ? -18.737 5.859 26.884 1.00 96.88 206 ALA A O 1
ATOM 1633 N N . PHE A 1 207 ? -17.028 5.497 25.472 1.00 97.31 207 PHE A N 1
ATOM 1634 C CA . PHE A 1 207 ? -16.028 6.232 26.245 1.00 97.31 207 PHE A CA 1
ATOM 1635 C C . PHE A 1 207 ? -16.336 7.734 26.305 1.00 97.31 207 PHE A C 1
ATOM 1637 O O . PHE A 1 207 ? -16.358 8.321 27.390 1.00 97.31 207 PHE A O 1
ATOM 1644 N N . VAL A 1 208 ? -16.619 8.359 25.158 1.00 97.00 208 VAL A N 1
ATOM 1645 C CA . VAL A 1 208 ? -16.925 9.798 25.065 1.00 97.00 208 VAL A CA 1
ATOM 1646 C C . VAL A 1 208 ? -18.201 10.151 25.833 1.00 97.00 208 VAL A C 1
ATOM 1648 O O . VAL A 1 208 ? -18.236 11.178 26.506 1.00 97.00 208 VAL A O 1
ATOM 1651 N N . ASN A 1 209 ? -19.215 9.282 25.803 1.00 97.06 209 ASN A N 1
ATOM 1652 C CA . ASN A 1 209 ? -20.489 9.496 26.499 1.00 97.06 209 ASN A CA 1
ATOM 1653 C C . ASN A 1 209 ? -20.461 9.114 27.994 1.00 97.06 209 ASN A C 1
ATOM 1655 O O . ASN A 1 209 ? -21.465 9.261 28.694 1.00 97.06 209 ASN A O 1
ATOM 1659 N N . SER A 1 210 ? -19.336 8.605 28.501 1.00 96.56 210 SER A N 1
ATOM 1660 C CA . SER A 1 210 ? -19.188 8.188 29.897 1.00 96.56 210 SER A CA 1
ATOM 1661 C C . SER A 1 210 ? -18.755 9.330 30.822 1.00 96.56 210 SER A C 1
ATOM 1663 O O . SER A 1 210 ? -18.085 10.275 30.414 1.00 96.56 210 SER A O 1
ATOM 1665 N N . SER A 1 211 ? -19.092 9.216 32.113 1.00 97.81 211 SER A N 1
ATOM 1666 C CA . SER A 1 211 ? -18.572 10.121 33.147 1.00 97.81 211 SER A CA 1
ATOM 1667 C C . SER A 1 211 ? -17.058 9.962 33.328 1.00 97.81 211 SER A C 1
ATOM 1669 O O . SER A 1 211 ? -16.480 8.936 32.963 1.00 97.81 211 SER A O 1
ATOM 1671 N N . LYS A 1 212 ? -16.405 10.956 33.946 1.00 97.38 212 LYS A N 1
ATOM 1672 C CA . LYS A 1 212 ? -14.943 10.957 34.096 1.00 97.38 212 LYS A CA 1
ATOM 1673 C C . LYS A 1 212 ? -14.408 9.751 34.879 1.00 97.38 212 LYS A C 1
ATOM 1675 O O . LYS A 1 212 ? -13.402 9.175 34.476 1.00 97.38 212 LYS A O 1
ATOM 1680 N N . ASP A 1 213 ? -15.110 9.323 35.927 1.00 97.56 213 ASP A N 1
ATOM 1681 C CA . ASP A 1 213 ? -14.724 8.143 36.714 1.00 97.56 213 ASP A CA 1
ATOM 1682 C C . ASP A 1 213 ? -14.788 6.858 35.882 1.00 97.56 213 ASP A C 1
ATOM 1684 O O . ASP A 1 213 ? -13.874 6.036 35.926 1.00 97.56 213 ASP A O 1
ATOM 1688 N N . LYS A 1 214 ? -15.831 6.714 35.052 1.00 97.69 214 LYS A N 1
ATOM 1689 C CA . LYS A 1 214 ? -15.971 5.581 34.128 1.00 97.69 214 LYS A CA 1
ATOM 1690 C C . LYS A 1 214 ? -14.890 5.602 33.049 1.00 97.69 214 LYS A C 1
ATOM 1692 O O . LYS A 1 214 ? -14.329 4.556 32.745 1.00 97.69 214 LYS A O 1
ATOM 1697 N N . GLN A 1 215 ? -14.563 6.775 32.504 1.00 98.00 215 GLN A N 1
ATOM 1698 C CA . GLN A 1 215 ? -13.457 6.923 31.555 1.00 98.00 215 GLN A CA 1
ATOM 1699 C C . GLN A 1 215 ? -12.123 6.495 32.177 1.00 98.00 215 GLN A C 1
ATOM 1701 O O . GLN A 1 215 ? -11.375 5.752 31.549 1.00 98.00 215 GLN A O 1
ATOM 1706 N N . ASN A 1 216 ? -11.832 6.917 33.411 1.00 97.50 216 ASN A N 1
ATOM 1707 C CA . ASN A 1 216 ? -10.609 6.514 34.109 1.00 97.50 216 ASN A CA 1
ATOM 1708 C C . ASN A 1 216 ? -10.564 4.994 34.312 1.00 97.50 216 ASN A C 1
ATOM 1710 O O . ASN A 1 216 ? -9.566 4.373 33.963 1.00 97.50 216 ASN A O 1
ATOM 1714 N N . LEU A 1 217 ? -11.671 4.390 34.761 1.00 97.56 217 LEU A N 1
ATOM 1715 C CA . LEU A 1 217 ? -11.771 2.940 34.925 1.00 97.56 217 LEU A CA 1
ATOM 1716 C C . LEU A 1 217 ? -11.551 2.183 33.604 1.00 97.56 217 LEU A C 1
ATOM 1718 O O . LEU A 1 217 ? -10.841 1.183 33.587 1.00 97.56 217 LEU A O 1
ATOM 1722 N N . ILE A 1 218 ? -12.121 2.662 32.492 1.00 96.88 218 ILE A N 1
ATOM 1723 C CA . ILE A 1 218 ? -11.905 2.072 31.160 1.00 96.88 218 ILE A CA 1
ATOM 1724 C C . ILE A 1 218 ? -10.432 2.191 30.742 1.00 96.88 218 ILE A C 1
ATOM 1726 O O . ILE A 1 218 ? -9.867 1.233 30.217 1.00 96.88 218 ILE A O 1
ATOM 1730 N N . MET A 1 219 ? -9.784 3.334 30.992 1.00 97.00 219 MET A N 1
ATOM 1731 C CA . MET A 1 219 ? -8.357 3.502 30.693 1.00 97.00 219 MET A CA 1
ATOM 1732 C C . MET A 1 219 ? -7.479 2.579 31.538 1.00 97.00 219 MET A C 1
ATOM 1734 O O . MET A 1 219 ? -6.529 2.004 31.012 1.00 97.00 219 MET A O 1
ATOM 1738 N N . ASP A 1 220 ? -7.792 2.414 32.821 1.00 97.56 220 ASP A N 1
ATOM 1739 C CA . ASP A 1 220 ? -7.062 1.503 33.702 1.00 97.56 220 ASP A CA 1
ATOM 1740 C C . ASP A 1 220 ? -7.263 0.044 33.281 1.00 97.56 220 ASP A C 1
ATOM 1742 O O . ASP A 1 220 ? -6.294 -0.709 33.209 1.00 97.56 220 ASP A O 1
ATOM 1746 N N . PHE A 1 221 ? -8.486 -0.332 32.895 1.00 97.06 221 PHE A N 1
ATOM 1747 C CA . PHE A 1 221 ? -8.772 -1.634 32.295 1.00 97.06 221 PHE A CA 1
ATOM 1748 C C . PHE A 1 221 ? -7.917 -1.887 31.045 1.00 97.06 221 PHE A C 1
ATOM 1750 O O . PHE A 1 221 ? -7.275 -2.930 30.950 1.00 97.06 221 PHE A O 1
ATOM 1757 N N . MET A 1 222 ? -7.835 -0.924 30.121 1.00 95.44 222 MET A N 1
ATOM 1758 C CA . MET A 1 222 ? -7.008 -1.070 28.917 1.00 95.44 222 MET A CA 1
ATOM 1759 C C . MET A 1 222 ? -5.518 -1.206 29.239 1.00 95.44 222 MET A C 1
ATOM 1761 O O . MET A 1 222 ? -4.861 -2.072 28.673 1.00 95.44 222 MET A O 1
ATOM 1765 N N . ARG A 1 223 ? -4.994 -0.417 30.188 1.00 95.56 223 ARG A N 1
ATOM 1766 C CA . ARG A 1 223 ? -3.586 -0.499 30.624 1.00 95.56 223 ARG A CA 1
ATOM 1767 C C . ARG A 1 223 ? -3.213 -1.850 31.231 1.00 95.56 223 ARG A C 1
ATOM 1769 O O . ARG A 1 223 ? -2.048 -2.214 31.201 1.00 95.56 223 ARG A O 1
ATOM 1776 N N . ILE A 1 224 ? -4.169 -2.566 31.819 1.00 96.94 224 ILE A N 1
ATOM 1777 C CA . ILE A 1 224 ? -3.932 -3.913 32.356 1.00 96.94 224 ILE A CA 1
ATOM 1778 C C . ILE A 1 224 ? -3.813 -4.942 31.221 1.00 96.94 224 ILE A C 1
ATOM 1780 O O . ILE A 1 224 ? -3.125 -5.948 31.379 1.00 96.94 224 ILE A O 1
ATOM 1784 N N . LEU A 1 225 ? -4.485 -4.712 30.090 1.00 94.12 225 LEU A N 1
ATOM 1785 C CA . LEU A 1 225 ? -4.558 -5.662 28.978 1.00 94.12 225 LEU A CA 1
ATOM 1786 C C . LEU A 1 225 ? -3.449 -5.510 27.927 1.00 94.12 225 LEU A C 1
ATOM 1788 O O . LEU A 1 225 ? -3.234 -6.451 27.161 1.00 94.12 225 LEU A O 1
ATOM 1792 N N . THR A 1 226 ? -2.790 -4.352 27.854 1.00 85.81 226 THR A N 1
ATOM 1793 C CA . THR A 1 226 ? -1.778 -4.018 26.831 1.00 85.81 226 THR A CA 1
ATOM 1794 C C . THR A 1 226 ? -0.429 -3.709 27.449 1.00 85.81 226 THR A C 1
ATOM 1796 O O . THR A 1 226 ? 0.583 -4.235 26.938 1.00 85.81 226 THR A O 1
#